Protein AF-0000000066845705 (afdb_homodimer)

Nearest PDB structures (foldseek):
  2j63-assembly2_B  TM=5.546E-01  e=1.874E-04  Leishmania major
  6bov-assembly1_A  TM=5.210E-01  e=5.159E-03  Homo sapiens
  6sv2-assembly1_H  TM=2.825E-01  e=8.529E+00  Mus musculus
  2j63-assembly2_B  TM=5.479E-01  e=2.550E-04  Leishmania major
  6mko-assembly1_A  TM=5.045E-01  e=5.217E-04  Homo sapiens

InterPro domains:
  IPR004808 AP endonuclease 1 [PTHR22748] (1-107)
  IPR036691 Endonuclease/exonuclease/phosphatase superfamily [G3DSA:3.60.10.10] (1-108)
  IPR036691 Endonuclease/exonuclease/phosphatase superfamily [SSF56219] (1-100)

Solvent-accessible surface area (backbone atoms only — not comparable to full-atom values): 11670 Å² total; per-residue (Å²): 140,38,74,44,75,44,78,55,77,37,63,88,44,68,65,57,32,49,53,47,17,50,51,33,58,74,67,56,49,37,31,39,34,39,23,26,35,48,32,68,71,81,54,70,67,59,52,34,50,27,62,70,50,83,62,56,47,71,52,71,29,66,22,77,56,50,67,31,9,18,36,39,38,31,26,58,85,42,42,44,74,51,68,22,47,36,47,45,44,30,31,34,56,89,78,61,49,72,49,73,49,74,42,73,44,77,77,83,118,140,39,74,43,78,44,77,55,77,38,64,86,44,69,64,57,31,49,53,47,15,52,51,33,59,74,66,55,50,36,32,39,33,39,24,26,33,48,31,67,70,82,54,69,66,58,52,34,50,28,58,70,50,83,62,55,49,72,50,73,30,67,21,79,54,52,68,32,10,19,38,37,38,30,27,58,82,42,42,44,72,52,66,21,45,36,47,44,45,28,30,34,56,89,78,60,48,72,48,74,48,73,42,74,43,76,77,85,117

Secondary structure (DSSP, 8-state):
--EEEEE-S---SHHHHHHHHHHHHHTT-SEEEEE----S---HHHHHHHHSSS-EEEEEE--SSGGG-EEEEEETTTEEEPSSEEEEEEEETTTTEEEEEEEE-----/--EEEEE-S---SHHHHHHHHHHHHHTT-SEEEEE----S---HHHHHHHHSSS-EEEEEE--SSGGG-EEEEEETTTEEEPSSEEEEEEEETTTTEEEEEEEE-----

pLDDT: mean 87.63, std 12.44, range [37.0, 98.06]

Foldseek 3Di:
DAEEEEEQLAPPDLVSLQVLLVCCVVVVHFKYKYWQNLDQDDDPVSLCSNPVHDQKDKDWDGDPGRGTIIMMMGRVVPDDDDDAKDKDWDADPVVGDTDIDMGHDDPPD/DAEEEEEQLAPPDLVSLQVLLVCCVVVVHFKYKYWQNLDQDDDPVSLCSNPVHDQKDKDWDGPPGRGTIIMMMGRVVPDDDDDAKDKDWDADDVVRDTDIDMGHDDPPD

Structure (mmCIF, N/CA/C/O backbone):
data_AF-0000000066845705-model_v1
#
loop_
_entity.id
_entity.type
_entity.pdbx_description
1 polymer 'Endonuclease/exonuclease/phosphatase domain-containing protein'
#
loop_
_atom_site.group_PDB
_atom_site.id
_atom_site.type_symbol
_atom_site.label_atom_id
_atom_site.label_alt_id
_atom_site.label_comp_id
_atom_site.label_asym_id
_atom_site.label_entity_id
_atom_site.label_seq_id
_atom_site.pdbx_PDB_ins_code
_atom_site.Cartn_x
_atom_site.Cartn_y
_atom_site.Cartn_z
_atom_site.occupancy
_atom_site.B_iso_or_equiv
_atom_site.auth_seq_id
_atom_site.auth_comp_id
_atom_site.auth_asym_id
_atom_site.auth_atom_id
_atom_site.pdbx_PDB_model_num
ATOM 1 N N . MET A 1 1 ? 0.606 -11.172 -19.656 1 90.25 1 MET A N 1
ATOM 2 C CA . MET A 1 1 ? 0.121 -10.648 -18.375 1 90.25 1 MET A CA 1
ATOM 3 C C . MET A 1 1 ? -1.301 -11.125 -18.109 1 90.25 1 MET A C 1
ATOM 5 O O . MET A 1 1 ? -2.223 -10.812 -18.859 1 90.25 1 MET A O 1
ATOM 9 N N . ARG A 1 2 ? -1.489 -12.047 -17.094 1 95.19 2 ARG A N 1
ATOM 10 C CA . ARG A 1 2 ? -2.795 -12.562 -16.703 1 95.19 2 ARG A CA 1
ATOM 11 C C . ARG A 1 2 ? -3.115 -12.188 -15.258 1 95.19 2 ARG A C 1
ATOM 13 O O . ARG A 1 2 ? -2.561 -12.773 -14.328 1 95.19 2 ARG A O 1
ATOM 20 N N . ILE A 1 3 ? -4.059 -11.227 -15.172 1 95.69 3 ILE A N 1
ATOM 21 C CA . ILE A 1 3 ? -4.465 -10.719 -13.859 1 95.69 3 ILE A CA 1
ATOM 22 C C . ILE A 1 3 ? -5.93 -11.07 -13.602 1 95.69 3 ILE A C 1
ATOM 24 O O . ILE A 1 3 ? -6.777 -10.898 -14.477 1 95.69 3 ILE A O 1
ATOM 28 N N . LEU A 1 4 ? -6.145 -11.617 -12.406 1 95.94 4 LEU A N 1
ATOM 29 C CA . LEU A 1 4 ? -7.504 -11.961 -12.008 1 95.94 4 LEU A CA 1
ATOM 30 C C . LEU A 1 4 ? -7.918 -11.172 -10.766 1 95.94 4 LEU A C 1
ATOM 32 O O . LEU A 1 4 ? -7.137 -11.031 -9.828 1 95.94 4 LEU A O 1
ATOM 36 N N . THR A 1 5 ? -9.07 -10.523 -10.789 1 93.88 5 THR A N 1
ATOM 37 C CA . THR A 1 5 ? -9.688 -9.938 -9.609 1 93.88 5 THR A CA 1
ATOM 38 C C . THR A 1 5 ? -10.875 -10.773 -9.141 1 93.88 5 THR A C 1
ATOM 40 O O . THR A 1 5 ? -11.672 -11.234 -9.961 1 93.88 5 THR A O 1
ATOM 43 N N . TYR A 1 6 ? -10.883 -11.047 -7.855 1 92.31 6 TYR A N 1
ATOM 44 C CA . TYR A 1 6 ? -11.891 -11.953 -7.34 1 92.31 6 TYR A CA 1
ATOM 45 C C . TYR A 1 6 ? -12.469 -11.445 -6.027 1 92.31 6 TYR A C 1
ATOM 47 O O . TYR A 1 6 ? -11.734 -11.227 -5.062 1 92.31 6 TYR A O 1
ATOM 55 N N . ASN A 1 7 ? -13.758 -11.211 -5.922 1 89.56 7 ASN A N 1
ATOM 56 C CA . ASN A 1 7 ? -14.453 -10.922 -4.676 1 89.56 7 ASN A CA 1
ATOM 57 C C . ASN A 1 7 ? -14.93 -12.195 -3.988 1 89.56 7 ASN A C 1
ATOM 59 O O . ASN A 1 7 ? -15.859 -12.852 -4.465 1 89.56 7 ASN A O 1
ATOM 63 N N . THR A 1 8 ? -14.266 -12.531 -2.891 1 88.69 8 THR A N 1
ATOM 64 C CA . THR A 1 8 ? -14.477 -13.844 -2.293 1 88.69 8 THR A CA 1
ATOM 65 C C . THR A 1 8 ? -15.688 -13.828 -1.367 1 88.69 8 THR A C 1
ATOM 67 O O . THR A 1 8 ? -16.25 -14.875 -1.06 1 88.69 8 THR A O 1
ATOM 70 N N . ARG A 1 9 ? -16.062 -12.719 -0.841 1 84.56 9 ARG A N 1
ATOM 71 C CA . ARG A 1 9 ? -17.109 -12.609 0.169 1 84.56 9 ARG A CA 1
ATOM 72 C C . ARG A 1 9 ? -16.812 -13.508 1.368 1 84.56 9 ARG A C 1
ATOM 74 O O . ARG A 1 9 ? -17.688 -14.227 1.846 1 84.56 9 ARG A O 1
ATOM 81 N N . GLY A 1 10 ? -15.688 -13.602 1.681 1 86.06 10 GLY A N 1
ATOM 82 C CA . GLY A 1 10 ? -15.219 -14.43 2.785 1 86.06 10 GLY A CA 1
ATOM 83 C C . GLY A 1 10 ? -14.328 -15.57 2.344 1 86.06 10 GLY A C 1
ATOM 84 O O . GLY A 1 10 ? -14.594 -16.219 1.335 1 86.06 10 GLY A O 1
ATOM 85 N N . LEU A 1 11 ? -13.227 -15.82 3.041 1 87 11 LEU A N 1
ATOM 86 C CA . LEU A 1 11 ? -12.281 -16.891 2.75 1 87 11 LEU A CA 1
ATOM 87 C C . LEU A 1 11 ? -12.289 -17.938 3.859 1 87 11 LEU A C 1
ATOM 89 O O . LEU A 1 11 ? -11.281 -18.609 4.098 1 87 11 LEU A O 1
ATOM 93 N N . GLY A 1 12 ? -13.375 -18.016 4.5 1 83.94 12 GLY A N 1
ATOM 94 C CA . GLY A 1 12 ? -13.453 -18.859 5.691 1 83.94 12 GLY A CA 1
ATOM 95 C C . GLY A 1 12 ? -13.57 -20.328 5.379 1 83.94 12 GLY A C 1
ATOM 96 O O . GLY A 1 12 ? -13.43 -21.172 6.27 1 83.94 12 GLY A O 1
ATOM 97 N N . CYS A 1 13 ? -13.773 -20.688 4.184 1 85.88 13 CYS A N 1
ATOM 98 C CA . CYS A 1 13 ? -13.992 -22.094 3.848 1 85.88 13 CYS A CA 1
ATOM 99 C C . CYS A 1 13 ? -12.984 -22.562 2.803 1 85.88 13 CYS A C 1
ATOM 101 O O . CYS A 1 13 ? -12.719 -21.844 1.831 1 85.88 13 CYS A O 1
ATOM 103 N N . SER A 1 14 ? -12.555 -23.781 3.012 1 90.25 14 SER A N 1
ATOM 104 C CA . SER A 1 14 ? -11.531 -24.344 2.143 1 90.25 14 SER A CA 1
ATOM 105 C C . SER A 1 14 ? -12.062 -24.578 0.735 1 90.25 14 SER A C 1
ATOM 107 O O . SER A 1 14 ? -11.297 -24.609 -0.23 1 90.25 14 SER A O 1
ATOM 109 N N . ILE A 1 15 ? -13.312 -24.766 0.666 1 92.06 15 ILE A N 1
ATOM 110 C CA . ILE A 1 15 ? -13.914 -24.984 -0.647 1 92.06 15 ILE A CA 1
ATOM 111 C C . ILE A 1 15 ? -13.641 -23.781 -1.54 1 92.06 15 ILE A C 1
ATOM 113 O O . ILE A 1 15 ? -13.359 -23.922 -2.73 1 92.06 15 ILE A O 1
ATOM 117 N N . LYS A 1 16 ? -13.727 -22.688 -1 1 92.25 16 LYS A N 1
ATOM 118 C CA . LYS A 1 16 ? -13.477 -21.453 -1.756 1 92.25 16 LYS A CA 1
ATOM 119 C C . LYS A 1 16 ? -12.023 -21.375 -2.209 1 92.25 16 LYS A C 1
ATOM 121 O O . LYS A 1 16 ? -11.742 -20.953 -3.332 1 92.25 16 LYS A O 1
ATOM 126 N N . TRP A 1 17 ? -11.18 -21.797 -1.374 1 94.19 17 TRP A N 1
ATOM 127 C CA . TRP A 1 17 ? -9.766 -21.797 -1.737 1 94.19 17 TRP A CA 1
ATOM 128 C C . TRP A 1 17 ? -9.516 -22.688 -2.951 1 94.19 17 TRP A C 1
ATOM 130 O O . TRP A 1 17 ? -8.797 -22.297 -3.877 1 94.19 17 TRP A O 1
ATOM 140 N N . LYS A 1 18 ? -10.125 -23.812 -2.855 1 94.88 18 LYS A N 1
ATOM 141 C CA . LYS A 1 18 ? -9.977 -24.781 -3.947 1 94.88 18 LYS A CA 1
ATOM 142 C C . LYS A 1 18 ? -10.555 -24.219 -5.246 1 94.88 18 LYS A C 1
ATOM 144 O O . LYS A 1 18 ? -9.977 -24.406 -6.32 1 94.88 18 LYS A O 1
ATOM 149 N N . SER A 1 19 ? -11.664 -23.594 -5.105 1 95.62 19 SER A N 1
ATOM 150 C CA . SER A 1 19 ? -12.289 -23 -6.281 1 95.62 19 SER A CA 1
ATOM 151 C C . SER A 1 19 ? -11.383 -21.938 -6.91 1 95.62 19 SER A C 1
ATOM 153 O O . SER A 1 19 ? -11.219 -21.906 -8.133 1 95.62 19 SER A O 1
ATOM 155 N N . ILE A 1 20 ? -10.805 -21.156 -6.188 1 96.69 20 ILE A N 1
ATOM 156 C CA . ILE A 1 20 ? -9.906 -20.109 -6.672 1 96.69 20 ILE A CA 1
ATOM 157 C C . ILE A 1 20 ? -8.672 -20.75 -7.305 1 96.69 20 ILE A C 1
ATOM 159 O O . ILE A 1 20 ? -8.242 -20.344 -8.383 1 96.69 20 ILE A O 1
ATOM 163 N N . ARG A 1 21 ? -8.18 -21.734 -6.676 1 97.44 21 ARG A N 1
ATOM 164 C CA . ARG A 1 21 ? -7.02 -22.453 -7.203 1 97.44 21 ARG A CA 1
ATOM 165 C C . ARG A 1 21 ? -7.293 -22.969 -8.609 1 97.44 21 ARG A C 1
ATOM 167 O O . ARG A 1 21 ? -6.449 -22.844 -9.5 1 97.44 21 ARG A O 1
ATOM 174 N N . ASN A 1 22 ? -8.414 -23.562 -8.719 1 97.69 22 ASN A N 1
ATOM 175 C CA . ASN A 1 22 ? -8.773 -24.109 -10.023 1 97.69 22 ASN A CA 1
ATOM 176 C C . ASN A 1 22 ? -8.734 -23.047 -11.109 1 97.69 22 ASN A C 1
ATOM 178 O O . ASN A 1 22 ? -8.227 -23.297 -12.211 1 97.69 22 ASN A O 1
ATOM 182 N N . ILE A 1 23 ? -9.258 -21.906 -10.852 1 97.06 23 ILE A N 1
ATOM 183 C CA . ILE A 1 23 ? -9.258 -20.812 -11.82 1 97.06 23 ILE A CA 1
ATOM 184 C C . ILE A 1 23 ? -7.824 -20.359 -12.086 1 97.06 23 ILE A C 1
ATOM 186 O O . ILE A 1 23 ? -7.438 -20.141 -13.234 1 97.06 23 ILE A O 1
ATOM 190 N N . VAL A 1 24 ? -7.047 -20.219 -11.031 1 97.56 24 VAL A N 1
ATOM 191 C CA . VAL A 1 24 ? -5.668 -19.75 -11.125 1 97.56 24 VAL A CA 1
ATOM 192 C C . VAL A 1 24 ? -4.867 -20.672 -12.031 1 97.56 24 VAL A C 1
ATOM 194 O O . VAL A 1 24 ? -4.152 -20.203 -12.93 1 97.56 24 VAL A O 1
ATOM 197 N N . LEU A 1 25 ? -5.059 -21.922 -11.844 1 97.44 25 LEU A N 1
ATOM 198 C CA . LEU A 1 25 ? -4.312 -22.906 -12.617 1 97.44 25 LEU A CA 1
ATOM 199 C C . LEU A 1 25 ? -4.824 -22.984 -14.047 1 97.44 25 LEU A C 1
ATOM 201 O O . LEU A 1 25 ? -4.039 -22.969 -15 1 97.44 25 LEU A O 1
ATOM 205 N N . LYS A 1 26 ? -6.078 -23.031 -14.148 1 97.31 26 LYS A N 1
ATOM 206 C CA . LYS A 1 26 ? -6.695 -23.172 -15.461 1 97.31 26 LYS A CA 1
ATOM 207 C C . LYS A 1 26 ? -6.359 -21.984 -16.359 1 97.31 26 LYS A C 1
ATOM 209 O O . LYS A 1 26 ? -6.031 -22.156 -17.531 1 97.31 26 LYS A O 1
ATOM 214 N N . GLU A 1 27 ? -6.441 -20.781 -15.812 1 96.81 27 GLU A N 1
ATOM 215 C CA . GLU A 1 27 ? -6.258 -19.578 -16.594 1 96.81 27 GLU A CA 1
ATOM 216 C C . GLU A 1 27 ? -4.809 -19.094 -16.547 1 96.81 27 GLU A C 1
ATOM 218 O O . GLU A 1 27 ? -4.473 -18.047 -17.109 1 96.81 27 GLU A O 1
ATOM 223 N N . GLU A 1 28 ? -3.98 -19.797 -15.836 1 97.31 28 GLU A N 1
ATOM 224 C CA . GLU A 1 28 ? -2.57 -19.453 -15.688 1 97.31 28 GLU A CA 1
ATOM 225 C C . GLU A 1 28 ? -2.398 -18.031 -15.172 1 97.31 28 GLU A C 1
ATOM 227 O O . GLU A 1 28 ? -1.651 -17.234 -15.75 1 97.31 28 GLU A O 1
ATOM 232 N N . VAL A 1 29 ? -3.104 -17.734 -14.141 1 97.69 29 VAL A N 1
ATOM 233 C CA . VAL A 1 29 ? -3.088 -16.406 -13.547 1 97.69 29 VAL A CA 1
ATOM 234 C C . VAL A 1 29 ? -1.694 -16.094 -13.008 1 97.69 29 VAL A C 1
ATOM 236 O O . VAL A 1 29 ? -1.058 -16.953 -12.391 1 97.69 29 VAL A O 1
ATOM 239 N N . GLN A 1 30 ? -1.266 -14.883 -13.266 1 98 30 GLN A N 1
ATOM 240 C CA . GLN A 1 30 ? 0.06 -14.484 -12.805 1 98 30 GLN A CA 1
ATOM 241 C C . GLN A 1 30 ? -0.034 -13.508 -11.641 1 98 30 GLN A C 1
ATOM 243 O O . GLN A 1 30 ? 0.91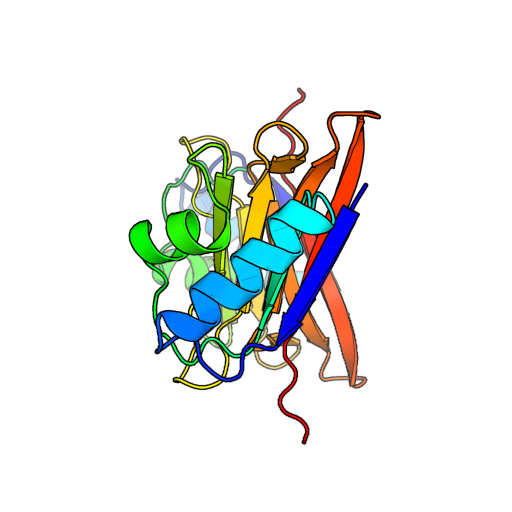3 -13.359 -10.867 1 98 30 GLN A O 1
ATOM 248 N N . LEU A 1 31 ? -1.145 -12.836 -11.438 1 97.69 31 LEU A N 1
ATOM 249 C CA . LEU A 1 31 ? -1.422 -11.93 -10.328 1 97.69 31 LEU A CA 1
ATOM 250 C C . LEU A 1 31 ? -2.904 -11.945 -9.977 1 97.69 31 LEU A C 1
ATOM 252 O O . LEU A 1 31 ? -3.76 -11.805 -10.852 1 97.69 31 LEU A O 1
ATOM 256 N N . LEU A 1 32 ? -3.213 -12.188 -8.711 1 97.44 32 LEU A N 1
ATOM 257 C CA . LEU A 1 32 ? -4.578 -12.312 -8.211 1 97.44 32 LEU A CA 1
ATOM 258 C C . LEU A 1 32 ? -4.895 -11.211 -7.207 1 97.44 32 LEU A C 1
ATOM 260 O O . LEU A 1 32 ? -4.176 -11.031 -6.223 1 97.44 32 LEU A O 1
ATOM 264 N N . CYS A 1 33 ? -5.934 -10.422 -7.48 1 95.19 33 CYS A N 1
ATOM 265 C CA . CYS A 1 33 ? -6.453 -9.422 -6.555 1 95.19 33 CYS A CA 1
ATOM 266 C C . CYS A 1 33 ? -7.723 -9.914 -5.875 1 95.19 33 CYS A C 1
ATOM 268 O O . CYS A 1 33 ? -8.758 -10.086 -6.527 1 95.19 33 CYS A O 1
ATOM 270 N N . VAL A 1 34 ? -7.66 -10.047 -4.527 1 92.56 34 VAL A N 1
ATOM 271 C CA . VAL A 1 34 ? -8.773 -10.609 -3.773 1 92.56 34 VAL A CA 1
ATOM 272 C C . VAL A 1 34 ? -9.414 -9.523 -2.908 1 92.56 34 VAL A C 1
ATOM 274 O O . VAL A 1 34 ? -8.711 -8.727 -2.281 1 92.56 34 VAL A O 1
ATOM 277 N N . GLN A 1 35 ? -10.711 -9.461 -2.938 1 89.06 35 GLN A N 1
ATOM 278 C CA . GLN A 1 35 ? -11.445 -8.5 -2.121 1 89.06 35 GLN A CA 1
ATOM 279 C C . GLN A 1 35 ? -12.391 -9.211 -1.153 1 89.06 35 GLN A C 1
ATOM 281 O O . GLN A 1 35 ? -12.75 -10.367 -1.365 1 89.06 35 GLN A O 1
ATOM 286 N N . GLU A 1 36 ? -12.789 -8.602 -0.029 1 86.19 36 GLU A N 1
ATOM 287 C CA . GLU A 1 36 ? -13.758 -9.047 0.965 1 86.19 36 GLU A CA 1
ATOM 288 C C . GLU A 1 36 ? -13.367 -10.398 1.558 1 86.19 36 GLU A C 1
ATOM 290 O O . GLU A 1 36 ? -14.156 -11.344 1.544 1 86.19 36 GLU A O 1
ATOM 295 N N . THR A 1 37 ? -12.195 -10.469 2.076 1 85.25 37 THR A N 1
ATOM 296 C CA . THR A 1 37 ? -11.719 -11.719 2.66 1 85.25 37 THR A CA 1
ATOM 297 C C . THR A 1 37 ? -12.445 -12.016 3.971 1 85.25 37 THR A C 1
ATOM 299 O O . THR A 1 37 ? -12.539 -13.172 4.383 1 85.25 37 THR A O 1
ATOM 302 N N . LYS A 1 38 ? -12.953 -10.953 4.66 1 79.81 38 LYS A N 1
ATOM 303 C CA . LYS A 1 38 ? -13.602 -11.031 5.961 1 79.81 38 LYS A CA 1
ATOM 304 C C . LYS A 1 38 ? -12.68 -11.664 7 1 79.81 38 LYS A C 1
ATOM 306 O O . LYS A 1 38 ? -13.133 -12.383 7.891 1 79.81 38 LYS A O 1
ATOM 311 N N . LYS A 1 39 ? -11.398 -11.453 6.684 1 78.12 39 LYS A N 1
ATOM 312 C CA . LYS A 1 39 ? -10.359 -11.914 7.598 1 78.12 39 LYS A CA 1
ATOM 313 C C . LYS A 1 39 ? -9.406 -10.773 7.965 1 78.12 39 LYS A C 1
ATOM 315 O O . LYS A 1 39 ? -9.109 -9.914 7.133 1 78.12 39 LYS A O 1
ATOM 320 N N . GLU A 1 40 ? -8.953 -10.867 9.211 1 74 40 GLU A N 1
ATOM 321 C CA . GLU A 1 40 ? -7.969 -9.883 9.648 1 74 40 GLU A CA 1
ATOM 322 C C . GLU A 1 40 ? -6.602 -10.164 9.023 1 74 40 GLU A C 1
ATOM 324 O O . GLU A 1 40 ? -5.855 -9.234 8.711 1 74 40 GLU A O 1
ATOM 329 N N . ASP A 1 41 ? -6.391 -11.469 8.875 1 81.12 41 ASP A N 1
ATOM 330 C CA . ASP A 1 41 ? -5.121 -11.906 8.297 1 81.12 41 ASP A CA 1
ATOM 331 C C . ASP A 1 41 ? -5.312 -13.141 7.426 1 81.12 41 ASP A C 1
ATOM 333 O O . ASP A 1 41 ? -6.324 -13.836 7.539 1 81.12 41 ASP A O 1
ATOM 337 N N . VAL A 1 42 ? -4.359 -13.172 6.457 1 83.81 42 VAL A N 1
ATOM 338 C CA . VAL A 1 42 ? -4.348 -14.359 5.605 1 83.81 42 VAL A CA 1
ATOM 339 C C . VAL A 1 42 ? -3.047 -15.125 5.812 1 83.81 42 VAL A C 1
ATOM 341 O O . VAL A 1 42 ? -1.958 -14.586 5.609 1 83.81 42 VAL A O 1
ATOM 344 N N . THR A 1 43 ? -3.15 -16.359 6.164 1 88.88 43 THR A N 1
ATOM 345 C CA . THR A 1 43 ? -1.977 -17.172 6.484 1 88.88 43 THR A CA 1
ATOM 346 C C . THR A 1 43 ? -1.314 -17.688 5.211 1 88.88 43 THR A C 1
ATOM 348 O O . THR A 1 43 ? -1.933 -17.703 4.145 1 88.88 43 THR A O 1
ATOM 351 N N . LYS A 1 44 ? -0.113 -18.188 5.461 1 93.44 44 LYS A N 1
ATOM 352 C CA . LYS A 1 44 ? 0.619 -18.781 4.348 1 93.44 44 LYS A CA 1
ATOM 353 C C . LYS A 1 44 ? -0.112 -20 3.797 1 93.44 44 LYS A C 1
ATOM 355 O O . LYS A 1 44 ? -0.084 -20.266 2.592 1 93.44 44 LYS A O 1
ATOM 360 N N . VAL A 1 45 ? -0.729 -20.734 4.684 1 93.25 45 VAL A N 1
ATOM 361 C CA . VAL A 1 45 ? -1.43 -21.953 4.281 1 93.25 45 VAL A CA 1
ATOM 362 C C . VAL A 1 45 ? -2.537 -21.609 3.289 1 93.25 45 VAL A C 1
ATOM 364 O O . VAL A 1 45 ? -2.686 -22.266 2.26 1 93.25 45 VAL A O 1
ATOM 367 N N . VAL A 1 46 ? -3.279 -20.562 3.543 1 93.25 46 VAL A N 1
ATOM 368 C CA . VAL A 1 46 ? -4.379 -20.141 2.688 1 93.25 46 VAL A CA 1
ATOM 369 C C . VAL A 1 46 ? -3.834 -19.672 1.34 1 93.25 46 VAL A C 1
ATOM 371 O O . VAL A 1 46 ? -4.375 -20.016 0.288 1 93.25 46 VAL A O 1
ATOM 374 N N . CYS A 1 47 ? -2.74 -18.984 1.329 1 95.88 47 CYS A N 1
ATOM 375 C CA . CYS A 1 47 ? -2.133 -18.469 0.111 1 95.88 47 CYS A CA 1
ATOM 376 C C . CYS A 1 47 ? -1.636 -19.594 -0.782 1 95.88 47 CYS A C 1
ATOM 378 O O . CYS A 1 47 ? -1.9 -19.609 -1.985 1 95.88 47 CYS A O 1
ATOM 380 N N . TYR A 1 48 ? -1.004 -20.562 -0.156 1 96.75 48 TYR A N 1
ATOM 381 C CA . TYR A 1 48 ? -0.505 -21.703 -0.922 1 96.75 48 TYR A CA 1
ATOM 382 C C . TYR A 1 48 ? -1.657 -22.531 -1.48 1 96.75 48 TYR A 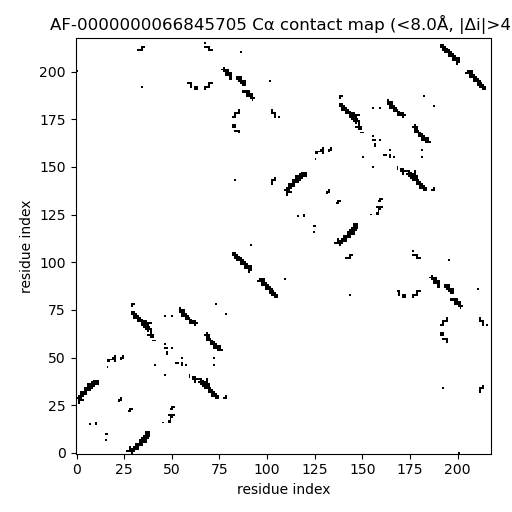C 1
ATOM 384 O O . TYR A 1 48 ? -1.584 -23.031 -2.607 1 96.75 48 TYR A O 1
ATOM 392 N N . ALA A 1 49 ? -2.641 -22.625 -0.689 1 95.62 49 ALA A N 1
ATOM 393 C CA . ALA A 1 49 ? -3.799 -23.391 -1.124 1 95.62 49 ALA A CA 1
ATOM 394 C C . ALA A 1 49 ? -4.477 -22.75 -2.328 1 95.62 49 ALA A C 1
ATOM 396 O O . ALA A 1 49 ? -4.895 -23.438 -3.26 1 95.62 49 ALA A O 1
ATOM 397 N N . MET A 1 50 ? -4.547 -21.469 -2.377 1 96.69 50 MET A N 1
ATOM 398 C CA . MET A 1 50 ? -5.207 -20.75 -3.457 1 96.69 50 MET A CA 1
ATOM 399 C C . MET A 1 50 ? -4.332 -20.703 -4.703 1 96.69 50 MET A C 1
ATOM 401 O O . MET A 1 50 ? -4.836 -20.75 -5.828 1 96.69 50 MET A O 1
ATOM 405 N N . TRP A 1 51 ? -3.078 -20.656 -4.488 1 97.75 51 TRP A N 1
ATOM 406 C CA . TRP A 1 51 ? -2.166 -20.453 -5.613 1 97.75 51 TRP A CA 1
ATOM 407 C C . TRP A 1 51 ? -1.817 -21.781 -6.27 1 97.75 51 TRP A C 1
ATOM 409 O O . TRP A 1 51 ? -1.603 -21.859 -7.48 1 97.75 51 TRP A O 1
ATOM 419 N N . GLY A 1 52 ? -1.632 -22.875 -5.434 1 96.75 52 GLY A N 1
ATOM 420 C CA . GLY A 1 52 ? -1.367 -24.203 -5.961 1 96.75 52 GLY A CA 1
ATOM 421 C C . GLY A 1 52 ? 0.102 -24.57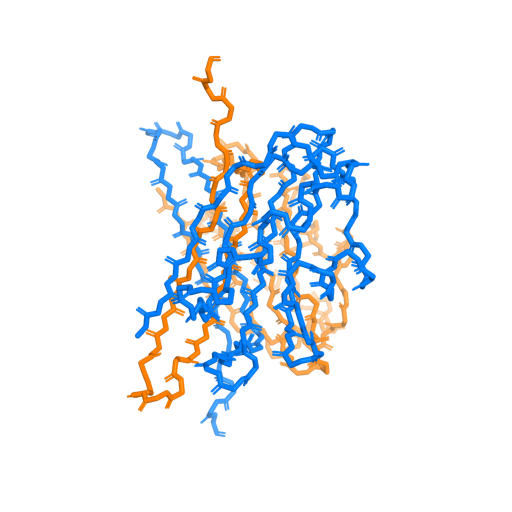8 -5.926 1 96.75 52 GLY A C 1
ATOM 422 O O . GLY A 1 52 ? 0.474 -25.688 -6.309 1 96.75 52 GLY A O 1
ATOM 423 N N . ASN A 1 53 ? 1.004 -23.688 -5.523 1 96.06 53 ASN A N 1
ATOM 424 C CA . ASN A 1 53 ? 2.426 -23.953 -5.316 1 96.06 53 ASN A CA 1
ATOM 425 C C . ASN A 1 53 ? 3.072 -22.875 -4.457 1 96.06 53 ASN A C 1
ATOM 427 O O . ASN A 1 53 ? 2.387 -21.984 -3.949 1 96.06 53 ASN A O 1
ATOM 431 N N . HIS A 1 54 ? 4.406 -22.938 -4.277 1 96.31 54 HIS A N 1
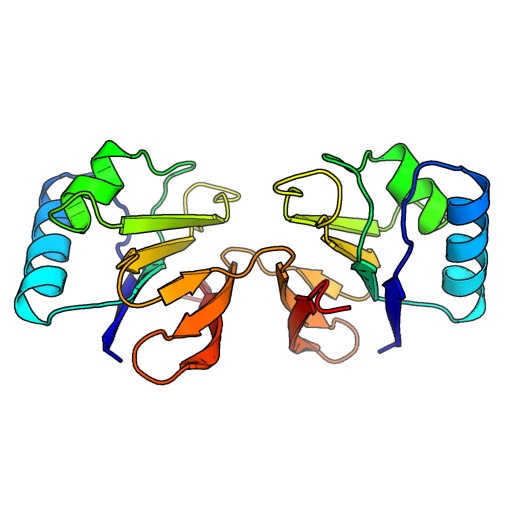ATOM 432 C CA . HIS A 1 54 ? 5.07 -22.062 -3.328 1 96.31 54 HIS A CA 1
ATOM 433 C C . HIS A 1 54 ? 5.77 -20.906 -4.043 1 96.31 54 HIS A C 1
ATOM 435 O O . HIS A 1 54 ? 6.477 -20.125 -3.416 1 96.31 54 HIS A O 1
ATOM 441 N N . GLU A 1 55 ? 5.621 -20.797 -5.293 1 97.19 55 GLU A N 1
ATOM 442 C CA . GLU A 1 55 ? 6.203 -19.703 -6.051 1 97.19 55 GLU A CA 1
ATOM 443 C C . GLU A 1 55 ? 5.27 -18.484 -6.078 1 97.19 55 GLU A C 1
ATOM 445 O O . GLU A 1 55 ? 4.902 -18 -7.152 1 97.19 55 GLU A O 1
ATOM 450 N N . VAL A 1 56 ? 4.922 -18.125 -4.918 1 97.44 56 VAL A N 1
ATOM 451 C CA . VAL A 1 56 ? 3.934 -17.062 -4.773 1 97.44 56 VAL A CA 1
ATOM 452 C C . VAL A 1 56 ? 4.328 -16.141 -3.619 1 97.44 56 VAL A C 1
ATOM 454 O O . VAL A 1 56 ? 4.914 -16.594 -2.631 1 97.44 56 VAL A O 1
ATOM 457 N N . GLU A 1 57 ? 4.125 -14.883 -3.791 1 95.94 57 GLU A N 1
ATOM 458 C CA . GLU A 1 57 ? 4.164 -13.883 -2.732 1 95.94 57 GLU A CA 1
ATOM 459 C C . GLU A 1 57 ? 2.822 -13.164 -2.607 1 95.94 57 GLU A C 1
ATOM 461 O O . GLU A 1 57 ? 1.97 -13.273 -3.492 1 95.94 57 GLU A O 1
ATOM 466 N N . TRP A 1 58 ? 2.631 -12.562 -1.464 1 94.31 58 TRP A N 1
ATOM 467 C CA . TRP A 1 58 ? 1.365 -11.867 -1.265 1 94.31 58 TRP A CA 1
ATOM 468 C C . TRP A 1 58 ? 1.555 -10.625 -0.39 1 94.31 58 TRP A C 1
ATOM 470 O O . TRP A 1 58 ? 2.602 -10.461 0.241 1 94.31 58 TRP A O 1
ATOM 480 N N . SER A 1 59 ? 0.604 -9.727 -0.539 1 89.25 59 SER A N 1
ATOM 481 C CA . SER A 1 59 ? 0.505 -8.531 0.29 1 89.25 59 SER A CA 1
ATOM 482 C C . SER A 1 59 ? -0.93 -8.289 0.748 1 89.25 59 SER A C 1
ATOM 484 O O . SER A 1 59 ? -1.872 -8.469 -0.027 1 89.25 59 SER A O 1
ATOM 486 N N . LEU A 1 60 ? -0.974 -7.941 2.031 1 84.25 60 LEU A N 1
ATOM 487 C CA . LEU A 1 60 ? -2.299 -7.746 2.609 1 84.25 60 LEU A CA 1
ATOM 488 C C . LEU A 1 60 ? -2.453 -6.332 3.152 1 84.25 60 LEU A C 1
ATOM 490 O O . LEU A 1 60 ? -1.48 -5.73 3.617 1 84.25 60 LEU A O 1
ATOM 494 N N . SER A 1 61 ? -3.584 -5.766 2.85 1 76.25 61 SER A N 1
ATOM 495 C CA . SER A 1 61 ? -4.016 -4.59 3.596 1 76.25 61 SER A CA 1
ATOM 496 C C . SER A 1 61 ? -4.992 -4.965 4.703 1 76.25 61 SER A C 1
ATOM 498 O O . SER A 1 61 ? -6.031 -5.57 4.445 1 76.25 61 SER A O 1
ATOM 500 N N . PRO A 1 62 ? -4.453 -4.93 5.945 1 61.06 62 PRO A N 1
ATOM 501 C CA . PRO A 1 62 ? -5.312 -5.422 7.023 1 61.06 62 PRO A CA 1
ATOM 502 C C . PRO A 1 62 ? -6.699 -4.785 7.008 1 61.06 62 PRO A C 1
ATOM 504 O O . PRO A 1 62 ? -6.855 -3.646 6.559 1 61.06 62 PRO A O 1
ATOM 507 N N . SER A 1 63 ? -7.695 -5.711 7.094 1 53.94 63 SER A N 1
ATOM 508 C CA . SER A 1 63 ? -9.109 -5.348 7.195 1 53.94 63 SER A CA 1
ATOM 509 C C . SER A 1 63 ? -9.383 -4.559 8.477 1 53.94 63 SER A C 1
ATOM 511 O O . SER A 1 63 ? -8.844 -4.879 9.531 1 53.94 63 SER A O 1
ATOM 513 N N . GLU A 1 64 ? -9.367 -3.178 8.18 1 52.84 64 GLU A N 1
ATOM 514 C CA . GLU A 1 64 ? -10.039 -2.611 9.352 1 52.84 64 GLU A CA 1
ATOM 515 C C . GLU A 1 64 ? -11.484 -3.084 9.445 1 52.84 64 GLU A C 1
ATOM 517 O O . GLU A 1 64 ? -12.281 -2.848 8.531 1 52.84 64 GLU A O 1
ATOM 522 N N . GLY A 1 65 ? -11.789 -3.873 10.328 1 54.41 65 GLY A N 1
ATOM 523 C CA . GLY A 1 65 ? -13.078 -4.535 10.43 1 54.41 65 GLY A CA 1
ATOM 524 C C . GLY A 1 65 ? -13.25 -5.656 9.43 1 54.41 65 GLY A C 1
ATOM 525 O O . GLY A 1 65 ? -12.508 -5.742 8.445 1 54.41 65 GLY A O 1
ATOM 526 N N . LEU A 1 66 ? -13.984 -6.734 9.727 1 53.28 66 LEU A N 1
ATOM 527 C CA . LEU A 1 66 ? -14.156 -8.031 9.078 1 53.28 66 LEU A CA 1
ATOM 528 C C . LEU A 1 66 ? -14.398 -7.859 7.578 1 53.28 66 LEU A C 1
ATOM 530 O O . LEU A 1 66 ? -13.961 -8.688 6.777 1 53.28 66 LEU A O 1
ATOM 534 N N . SER A 1 67 ? -14.992 -6.871 7.117 1 56.25 67 SER A N 1
ATOM 535 C CA . SER A 1 67 ? -15.625 -6.938 5.805 1 56.25 67 SER A CA 1
ATOM 536 C C . SER A 1 67 ? -14.711 -6.395 4.719 1 56.25 67 SER A C 1
ATOM 538 O O . SER A 1 67 ? -14.953 -6.609 3.527 1 56.25 67 SER A O 1
ATOM 540 N N . ARG A 1 68 ? -13.375 -5.816 5.09 1 62.66 68 ARG A N 1
ATOM 541 C CA . ARG A 1 68 ? -12.828 -4.973 4.035 1 62.66 68 ARG A CA 1
ATOM 542 C C . ARG A 1 68 ? -11.398 -5.387 3.693 1 62.66 68 ARG A C 1
ATOM 544 O O . ARG A 1 68 ? -10.688 -4.66 3 1 62.66 68 ARG A O 1
ATOM 551 N N . GLY A 1 69 ? -11.172 -6.609 3.973 1 76.56 69 GLY A N 1
ATOM 552 C CA . GLY A 1 69 ? -9.797 -7.012 3.73 1 76.56 69 GLY A CA 1
ATOM 553 C C . GLY A 1 69 ? -9.5 -7.27 2.266 1 76.56 69 GLY A C 1
ATOM 554 O O . GLY A 1 69 ? -10.289 -7.902 1.567 1 76.56 69 GLY A O 1
ATOM 555 N N . VAL A 1 70 ? -8.453 -6.598 1.686 1 85.44 70 VAL A N 1
ATOM 556 C CA . VAL A 1 70 ? -7.984 -6.875 0.332 1 85.44 70 VAL A CA 1
ATOM 557 C C . VAL A 1 70 ? -6.559 -7.422 0.381 1 85.44 70 VAL A C 1
ATOM 559 O O . VAL A 1 70 ? -5.77 -7.031 1.241 1 85.44 70 VAL A O 1
ATOM 562 N N . PHE A 1 71 ? -6.266 -8.375 -0.446 1 90.62 71 PHE A N 1
ATOM 563 C CA . PHE A 1 71 ? -4.867 -8.781 -0.569 1 90.62 71 PHE A CA 1
ATOM 564 C C . PHE A 1 71 ? -4.559 -9.219 -1.994 1 90.62 71 PHE A C 1
ATOM 566 O O . PHE A 1 71 ? -5.469 -9.414 -2.803 1 90.62 71 PHE A O 1
ATOM 573 N N . CYS A 1 72 ? -3.369 -9.227 -2.379 1 94.44 72 CYS A N 1
ATOM 574 C CA . CYS A 1 72 ? -2.875 -9.641 -3.688 1 94.44 72 CYS A CA 1
ATOM 575 C C . CYS A 1 72 ? -1.872 -10.781 -3.555 1 94.44 72 CYS A C 1
ATOM 577 O O . CYS A 1 72 ? -1.084 -10.812 -2.607 1 94.44 72 CYS A O 1
ATOM 579 N N . LEU A 1 73 ? -1.985 -11.688 -4.508 1 96.69 73 LEU A N 1
ATOM 580 C CA . LEU A 1 73 ? -1 -12.742 -4.699 1 96.69 73 LEU A CA 1
ATOM 581 C C . LEU A 1 73 ? -0.388 -12.672 -6.094 1 96.69 73 LEU A C 1
ATOM 583 O O . LEU A 1 73 ? -1.071 -12.328 -7.059 1 96.69 73 LEU A O 1
ATOM 587 N N . TRP A 1 74 ? 0.91 -13.039 -6.191 1 97.62 74 TRP A N 1
ATOM 588 C CA . TR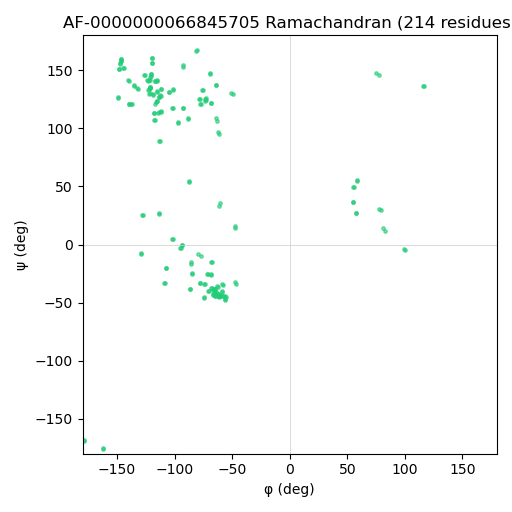P A 1 74 ? 1.496 -13.031 -7.527 1 97.62 74 TRP A CA 1
ATOM 589 C C . TRP A 1 74 ? 2.559 -14.117 -7.668 1 97.62 74 TRP A C 1
ATOM 591 O O . TRP A 1 74 ? 3.152 -14.539 -6.676 1 97.62 74 TRP A O 1
ATOM 601 N N . ASP A 1 75 ? 2.67 -14.555 -8.898 1 98.06 75 ASP A N 1
ATOM 602 C CA . ASP A 1 75 ? 3.736 -15.477 -9.273 1 98.06 75 ASP A CA 1
ATOM 603 C C . ASP A 1 75 ? 5.102 -14.789 -9.219 1 98.06 75 ASP A C 1
ATOM 605 O O . ASP A 1 75 ? 5.348 -13.828 -9.953 1 98.06 75 ASP A O 1
ATOM 609 N N . THR A 1 76 ? 6.02 -15.32 -8.406 1 97.25 76 THR A N 1
ATOM 610 C CA . THR A 1 76 ? 7.32 -14.688 -8.211 1 97.25 76 THR A CA 1
ATOM 611 C C . THR A 1 76 ? 8.148 -14.758 -9.484 1 97.25 76 THR A C 1
ATOM 613 O O . THR A 1 76 ? 9.117 -14.008 -9.641 1 97.25 76 THR A O 1
ATOM 616 N N . ASN A 1 77 ? 7.727 -15.586 -10.375 1 97.06 77 ASN A N 1
ATOM 617 C CA . ASN A 1 77 ? 8.43 -15.664 -11.648 1 97.06 77 ASN A CA 1
ATOM 618 C C . ASN A 1 77 ? 7.922 -14.625 -12.641 1 97.06 77 ASN A C 1
ATOM 620 O O . ASN A 1 77 ? 8.562 -14.367 -13.656 1 97.06 77 ASN A O 1
ATOM 624 N N . SER A 1 78 ? 6.828 -14.039 -12.406 1 97.19 78 SER A N 1
ATOM 625 C CA . SER A 1 78 ? 6.207 -13.148 -13.375 1 97.19 78 SER A CA 1
ATOM 626 C C . SER A 1 78 ? 6.293 -11.695 -12.922 1 97.19 78 SER A C 1
ATOM 628 O O . SER A 1 78 ? 6.367 -10.781 -13.75 1 97.19 78 SER A O 1
ATOM 630 N N . PHE A 1 79 ? 6.23 -11.461 -11.648 1 96.62 79 PHE A N 1
ATOM 631 C CA . PHE A 1 79 ? 6.145 -10.109 -11.102 1 96.62 79 PHE A CA 1
ATOM 632 C C . PHE A 1 79 ? 7.145 -9.914 -9.969 1 96.62 79 PHE A C 1
ATOM 634 O O . PHE A 1 79 ? 7.266 -10.773 -9.094 1 96.62 79 PHE A O 1
ATOM 641 N N . PHE A 1 80 ? 7.789 -8.82 -10.086 1 93.88 80 PHE A N 1
ATOM 642 C CA . PHE A 1 80 ? 8.711 -8.414 -9.031 1 93.88 80 PHE A CA 1
ATOM 643 C C . PHE A 1 80 ? 8.188 -7.188 -8.297 1 93.88 80 PHE A C 1
ATOM 645 O O . PHE A 1 80 ? 8.031 -6.121 -8.891 1 93.88 80 PHE A O 1
ATOM 652 N N . ARG A 1 81 ? 7.875 -7.465 -7.031 1 90 81 ARG A N 1
ATOM 653 C CA . ARG A 1 81 ? 7.418 -6.344 -6.215 1 90 81 ARG A CA 1
ATOM 654 C C . ARG A 1 81 ? 8.578 -5.414 -5.863 1 90 81 ARG A C 1
ATOM 656 O O . ARG A 1 81 ? 9.609 -5.863 -5.367 1 90 81 ARG A O 1
ATOM 663 N N . GLY A 1 82 ? 8.305 -4.215 -6.211 1 82.56 82 GLY A N 1
ATOM 664 C CA . GLY A 1 82 ? 9.305 -3.238 -5.801 1 82.56 82 GLY A CA 1
ATOM 665 C C . GLY A 1 82 ? 9.336 -3.01 -4.305 1 82.56 82 GLY A C 1
ATOM 666 O O . GLY A 1 82 ? 8.344 -3.252 -3.611 1 82.56 82 GLY A O 1
ATOM 667 N N . LEU A 1 83 ? 10.57 -2.732 -3.906 1 76.69 83 LEU A N 1
ATOM 668 C CA . LEU A 1 83 ? 10.734 -2.305 -2.521 1 76.69 83 LEU A CA 1
ATOM 669 C C . LEU A 1 83 ? 10.695 -0.784 -2.412 1 76.69 83 LEU A C 1
ATOM 671 O O . LEU A 1 83 ? 10.875 -0.081 -3.408 1 76.69 83 LEU A O 1
ATOM 675 N N . GLY A 1 84 ? 10.344 -0.3 -1.34 1 78.75 84 GLY A N 1
ATOM 676 C CA . GLY A 1 84 ? 10.359 1.146 -1.188 1 78.75 84 GLY A CA 1
ATOM 677 C C . GLY A 1 84 ? 9.18 1.831 -1.845 1 78.75 84 GLY A C 1
ATOM 678 O O . GLY A 1 84 ? 9.344 2.84 -2.533 1 78.75 84 GLY A O 1
ATOM 679 N N . TYR A 1 85 ? 8.18 1.171 -1.878 1 81.56 85 TYR A N 1
ATOM 680 C CA . TYR A 1 85 ? 6.961 1.709 -2.475 1 81.56 85 TYR A CA 1
ATOM 681 C C . TYR A 1 85 ? 5.82 1.719 -1.466 1 81.56 85 TYR A C 1
ATOM 683 O O . TYR A 1 85 ? 5.711 0.818 -0.63 1 81.56 85 TYR A O 1
ATOM 691 N N . LEU A 1 86 ? 5.039 2.723 -1.591 1 85.38 86 LEU A N 1
ATOM 692 C CA . LEU A 1 86 ? 3.807 2.812 -0.814 1 85.38 86 LEU A CA 1
ATOM 693 C C . LEU A 1 86 ? 2.666 3.361 -1.665 1 85.38 86 LEU A C 1
ATOM 695 O O . LEU A 1 86 ? 2.818 4.395 -2.324 1 85.38 86 LEU A O 1
ATOM 699 N N . GLY A 1 87 ? 1.639 2.604 -1.793 1 85 87 GLY A N 1
ATOM 700 C CA . GLY A 1 87 ? 0.436 3.074 -2.461 1 85 87 GLY A CA 1
ATOM 701 C C . GLY A 1 87 ? -0.66 3.486 -1.496 1 85 87 GLY A C 1
ATOM 702 O O . GLY A 1 87 ? -0.919 2.791 -0.51 1 85 87 GLY A O 1
ATOM 703 N N . LEU A 1 88 ? -1.252 4.672 -1.774 1 86.94 88 LEU A N 1
ATOM 704 C CA . LEU A 1 88 ? -2.391 5.18 -1.018 1 86.94 88 LEU A CA 1
ATOM 705 C C . LEU A 1 88 ? -3.588 5.414 -1.931 1 86.94 88 LEU A C 1
ATOM 707 O O . LEU A 1 88 ? -3.432 5.887 -3.059 1 86.94 88 LEU A O 1
ATOM 711 N N . GLU A 1 89 ? -4.691 5.004 -1.521 1 88.06 89 GLU A N 1
ATOM 712 C CA . GLU A 1 89 ? -5.945 5.379 -2.17 1 88.06 89 GLU A CA 1
ATOM 713 C C . GLU A 1 89 ? -6.844 6.168 -1.222 1 88.06 89 GLU A C 1
ATOM 715 O O . GLU A 1 89 ? -6.918 5.863 -0.029 1 88.06 89 GLU A O 1
ATOM 720 N N . GLY A 1 90 ? -7.484 7.188 -1.852 1 90.19 90 GLY A N 1
ATOM 721 C CA . GLY A 1 90 ? -8.398 7.941 -1.009 1 90.19 90 GLY A CA 1
ATOM 722 C C . GLY A 1 90 ? -9.109 9.055 -1.75 1 90.19 90 GLY A C 1
ATOM 723 O O . GLY A 1 90 ? -9.18 9.047 -2.98 1 90.19 90 GLY A O 1
ATOM 724 N N . VAL A 1 91 ? -9.766 9.914 -0.943 1 93.44 91 VAL A N 1
ATOM 725 C CA . VAL A 1 91 ? -10.562 11.016 -1.479 1 93.44 91 VAL A CA 1
ATOM 726 C C . VAL A 1 91 ? -10.039 12.344 -0.926 1 93.44 91 VAL A C 1
ATOM 728 O O . VAL A 1 91 ? -9.805 12.477 0.278 1 93.44 91 VAL A O 1
ATOM 731 N N . TRP A 1 92 ? -9.836 13.211 -1.888 1 95.06 92 TRP A N 1
ATOM 732 C CA . TRP A 1 92 ? -9.57 14.578 -1.464 1 95.06 92 TRP A CA 1
ATOM 733 C C . TRP A 1 92 ? -10.852 15.281 -1.047 1 95.06 92 TRP A C 1
ATOM 735 O O . TRP A 1 92 ? -11.758 15.477 -1.865 1 95.06 92 TRP A O 1
ATOM 745 N N . LYS A 1 93 ? -10.938 15.711 0.081 1 95.19 93 LYS A N 1
ATOM 746 C CA . LYS A 1 93 ? -12.203 16.125 0.685 1 95.19 93 LYS A CA 1
ATOM 747 C C . LYS A 1 93 ? -12.711 17.422 0.047 1 95.19 93 LYS A C 1
ATOM 749 O O . LYS A 1 93 ? -13.914 17.562 -0.184 1 95.19 93 LYS A O 1
ATOM 754 N N . GLU A 1 94 ? -11.828 18.312 -0.221 1 94 94 GLU A N 1
ATOM 755 C CA . GLU A 1 94 ? -12.219 19.625 -0.709 1 94 94 GLU A CA 1
ATOM 756 C C . GLU A 1 94 ? -13.031 19.516 -1.996 1 94 94 GLU A C 1
ATOM 758 O O . GLU A 1 94 ? -14.008 20.25 -2.182 1 94 94 GLU A O 1
ATOM 763 N N . ASN A 1 95 ? -12.758 18.594 -2.824 1 94.31 95 ASN A N 1
ATOM 764 C CA . ASN A 1 95 ? -13.438 18.516 -4.113 1 94.31 95 ASN A CA 1
ATOM 765 C C . ASN A 1 95 ? -14.008 17.125 -4.367 1 94.31 95 ASN A C 1
ATOM 767 O O . ASN A 1 95 ? -14.656 16.906 -5.391 1 94.31 95 ASN A O 1
ATOM 771 N N . GLY A 1 96 ? -13.719 16.234 -3.561 1 93.38 96 GLY A N 1
ATOM 772 C CA . GLY A 1 96 ? -14.281 14.891 -3.652 1 93.38 96 GLY A CA 1
ATOM 773 C C . GLY A 1 96 ? -13.578 14.016 -4.672 1 93.38 96 GLY A C 1
ATOM 774 O O . GLY A 1 96 ? -14.094 12.969 -5.059 1 93.38 96 GLY A O 1
ATOM 775 N N . ILE A 1 97 ? -12.445 14.422 -5.113 1 92.38 97 ILE A N 1
ATOM 776 C CA . ILE A 1 97 ? -11.719 13.688 -6.141 1 92.38 97 ILE A CA 1
ATOM 777 C C . ILE A 1 97 ? -11.117 12.422 -5.539 1 92.38 97 ILE A C 1
ATOM 779 O O . ILE A 1 97 ? -10.406 12.484 -4.535 1 92.38 97 ILE A O 1
ATOM 783 N N . GLN A 1 98 ? -11.469 11.32 -6.129 1 90.44 98 GLN A N 1
ATOM 784 C CA . GLN A 1 98 ? -10.805 10.062 -5.805 1 90.44 98 GLN A CA 1
ATOM 785 C C . GLN A 1 98 ? -9.422 9.984 -6.441 1 90.44 98 GLN A C 1
ATOM 787 O O . GLN A 1 98 ? -9.258 10.305 -7.621 1 90.44 98 GLN A O 1
ATOM 792 N N . MET A 1 99 ? -8.422 9.578 -5.605 1 90.06 99 MET A N 1
ATOM 793 C CA . MET A 1 99 ? -7.074 9.562 -6.176 1 90.06 99 MET A CA 1
ATOM 794 C C . MET A 1 99 ? -6.238 8.445 -5.57 1 90.06 99 MET A C 1
ATOM 796 O O . MET A 1 99 ? -6.582 7.91 -4.516 1 90.06 99 MET A O 1
ATOM 800 N N . VAL A 1 100 ? -5.246 8.023 -6.336 1 87.81 100 VAL A N 1
ATOM 801 C CA . VAL A 1 100 ? -4.207 7.102 -5.891 1 87.81 100 VAL A CA 1
ATOM 802 C C . VAL A 1 100 ? -2.859 7.82 -5.859 1 87.81 100 VAL A C 1
ATOM 804 O O . VAL A 1 100 ? -2.488 8.5 -6.816 1 87.81 100 VAL A O 1
ATOM 807 N N . ILE A 1 101 ? -2.197 7.75 -4.723 1 89.81 101 ILE A N 1
ATOM 808 C CA . ILE A 1 101 ? -0.857 8.305 -4.578 1 89.81 101 ILE A CA 1
ATOM 809 C C . ILE A 1 101 ? 0.153 7.176 -4.391 1 89.81 101 ILE A C 1
ATOM 811 O O . ILE A 1 101 ? -0.062 6.27 -3.582 1 89.81 101 ILE A O 1
ATOM 815 N N . VAL A 1 102 ? 1.179 7.184 -5.18 1 87.94 102 VAL A N 1
ATOM 816 C CA . VAL A 1 102 ? 2.24 6.191 -5.066 1 87.94 102 VAL A CA 1
ATOM 817 C C . VAL A 1 102 ? 3.559 6.879 -4.723 1 87.94 102 VAL A C 1
ATOM 819 O O . VAL A 1 102 ? 4.047 7.715 -5.484 1 87.94 102 VAL A O 1
ATOM 822 N N . ASN A 1 103 ? 4.055 6.602 -3.5 1 89.5 103 ASN A N 1
ATOM 823 C CA . ASN A 1 103 ? 5.371 7.055 -3.055 1 89.5 103 ASN A CA 1
ATOM 824 C C . ASN A 1 103 ? 6.445 6.008 -3.326 1 89.5 103 ASN A C 1
ATOM 826 O O . ASN A 1 103 ? 6.352 4.875 -2.854 1 89.5 103 ASN A O 1
ATOM 830 N N . ILE A 1 104 ? 7.406 6.422 -4.184 1 84.94 104 ILE A N 1
ATOM 831 C CA . ILE A 1 104 ? 8.406 5.449 -4.613 1 84.94 104 ILE A CA 1
ATOM 832 C C . ILE A 1 104 ? 9.805 5.961 -4.266 1 84.94 104 ILE A C 1
ATOM 834 O O . ILE A 1 104 ? 10.102 7.141 -4.453 1 84.94 104 ILE A O 1
ATOM 838 N N . TYR A 1 105 ? 10.57 5.086 -3.686 1 80.69 105 TYR A N 1
ATOM 839 C CA . TYR A 1 105 ? 12.008 5.305 -3.596 1 80.69 105 TYR A CA 1
ATOM 840 C C . TYR A 1 105 ? 12.766 4.273 -4.422 1 80.69 105 TYR A C 1
ATOM 842 O O . TYR A 1 105 ? 12.617 3.068 -4.215 1 80.69 105 TYR A O 1
ATOM 850 N N . ASP A 1 106 ? 13.414 4.66 -5.43 1 70.75 106 ASP A N 1
ATOM 851 C CA . ASP A 1 106 ? 14.25 3.779 -6.234 1 70.75 106 ASP A CA 1
ATOM 852 C C . ASP A 1 106 ? 15.727 4.16 -6.109 1 70.75 106 ASP A C 1
ATOM 854 O O . ASP A 1 106 ? 16.109 5.297 -6.398 1 70.75 106 ASP A O 1
ATOM 858 N N . SER A 1 107 ? 16.516 3.574 -5.059 1 58.91 107 SER A N 1
ATOM 859 C CA . SER A 1 107 ? 17.938 3.883 -4.883 1 58.91 107 SER A CA 1
ATOM 860 C C . SER A 1 107 ? 18.688 3.795 -6.207 1 58.91 107 SER A C 1
ATOM 862 O O . SER A 1 107 ? 19.922 3.889 -6.238 1 58.91 107 SER A O 1
AT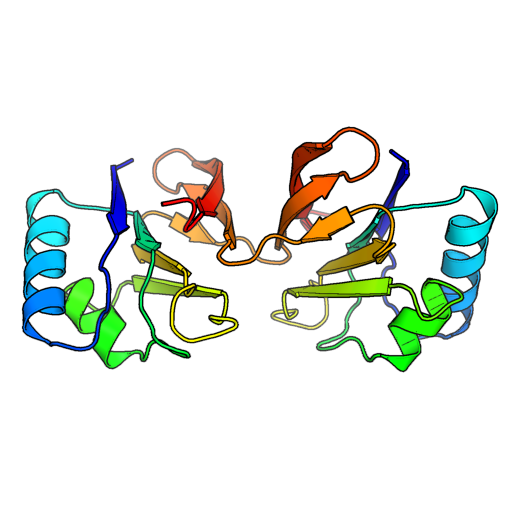OM 864 N N . ARG A 1 108 ? 18.344 3.766 -7.395 1 51.56 108 ARG A N 1
ATOM 865 C CA . ARG A 1 108 ? 19.297 3.6 -8.484 1 51.56 108 ARG A CA 1
ATOM 866 C C . ARG A 1 108 ? 20.297 4.738 -8.508 1 51.56 108 ARG A C 1
ATOM 868 O O . ARG A 1 108 ? 20.938 4.992 -9.531 1 51.56 108 ARG A O 1
ATOM 875 N N . ASP A 1 109 ? 20.703 5.32 -7.453 1 37.38 109 ASP A N 1
ATOM 876 C CA . ASP A 1 109 ? 21.953 6.02 -7.695 1 37.38 109 ASP A CA 1
ATOM 877 C C . ASP A 1 109 ? 23.125 5.035 -7.848 1 37.38 109 ASP A C 1
ATOM 879 O O . ASP A 1 109 ? 23.125 3.977 -7.215 1 37.38 109 ASP A O 1
ATOM 883 N N . MET B 1 1 ? -5.059 21.406 -3.416 1 90.25 1 MET B N 1
ATOM 884 C CA . MET B 1 1 ? -4.266 20.188 -3.209 1 90.25 1 MET B CA 1
ATOM 885 C C . MET B 1 1 ? -2.777 20.516 -3.158 1 90.25 1 MET B C 1
ATOM 887 O O . MET B 1 1 ? -2.213 21.016 -4.137 1 90.25 1 MET B O 1
ATOM 891 N N . ARG B 1 2 ? -2.115 20.422 -1.952 1 95.25 2 ARG B N 1
ATOM 892 C CA . ARG B 1 2 ? -0.689 20.656 -1.764 1 95.25 2 ARG B CA 1
ATOM 893 C C . ARG B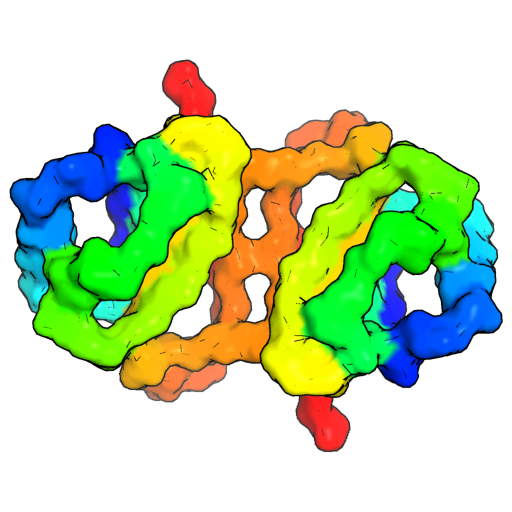 1 2 ? 0.025 19.406 -1.288 1 95.25 2 ARG B C 1
ATOM 895 O O . ARG B 1 2 ? -0.102 19.016 -0.125 1 95.25 2 ARG B O 1
ATOM 902 N N . ILE B 1 3 ? 0.792 18.844 -2.244 1 95.69 3 ILE B N 1
ATOM 903 C CA . ILE B 1 3 ? 1.517 17.609 -1.977 1 95.69 3 ILE B CA 1
ATOM 904 C C . ILE B 1 3 ? 3.02 17.875 -2.039 1 95.69 3 ILE B C 1
ATOM 906 O O . ILE B 1 3 ? 3.504 18.531 -2.959 1 95.69 3 ILE B O 1
ATOM 910 N N . LEU B 1 4 ? 3.695 17.375 -1.001 1 96.06 4 LEU B N 1
ATOM 911 C CA . LEU B 1 4 ? 5.148 17.516 -0.948 1 96.06 4 LEU B CA 1
ATOM 912 C C . LEU B 1 4 ? 5.82 16.141 -0.932 1 96.06 4 LEU B C 1
ATOM 914 O O . LEU B 1 4 ? 5.375 15.234 -0.224 1 96.06 4 LEU B O 1
ATOM 918 N N . THR B 1 5 ? 6.785 15.891 -1.799 1 93.88 5 THR B N 1
ATOM 919 C CA . THR B 1 5 ? 7.66 14.727 -1.729 1 93.88 5 THR B CA 1
ATOM 920 C C . THR B 1 5 ? 9.047 15.125 -1.221 1 93.88 5 THR B C 1
ATOM 922 O O . THR B 1 5 ? 9.594 16.141 -1.632 1 93.88 5 THR B O 1
ATOM 925 N N . TYR B 1 6 ? 9.508 14.359 -0.243 1 92.44 6 TYR B N 1
ATOM 926 C CA . TYR B 1 6 ? 10.758 14.734 0.409 1 92.44 6 TYR B CA 1
ATOM 927 C C . TYR B 1 6 ? 11.648 13.516 0.622 1 92.44 6 TYR B C 1
ATOM 929 O O . TYR B 1 6 ? 11.25 12.555 1.278 1 92.44 6 TYR B O 1
ATOM 937 N N . ASN B 1 7 ? 12.844 13.477 0.093 1 89.56 7 ASN B N 1
ATOM 938 C CA . ASN B 1 7 ? 13.852 12.469 0.393 1 89.56 7 ASN B CA 1
ATOM 939 C C . ASN B 1 7 ? 14.711 12.875 1.585 1 89.56 7 ASN B C 1
ATOM 941 O O . ASN B 1 7 ? 15.523 13.797 1.483 1 89.56 7 ASN B O 1
ATOM 945 N N . THR B 1 8 ? 14.508 12.188 2.691 1 88.88 8 THR B N 1
ATOM 946 C CA . THR B 1 8 ? 15.094 12.648 3.945 1 88.88 8 THR B CA 1
ATOM 947 C C . THR B 1 8 ? 16.531 12.141 4.09 1 88.88 8 THR B C 1
ATOM 949 O O . THR B 1 8 ? 17.312 12.695 4.863 1 88.88 8 THR B O 1
ATOM 952 N N . ARG B 1 9 ? 16.891 11.078 3.473 1 84.62 9 ARG B N 1
ATOM 953 C CA . ARG B 1 9 ? 18.172 10.422 3.654 1 84.62 9 ARG B CA 1
ATOM 954 C C . ARG B 1 9 ? 18.422 10.086 5.121 1 84.62 9 ARG B C 1
ATOM 956 O O . ARG B 1 9 ? 19.5 10.344 5.652 1 84.62 9 ARG B O 1
ATOM 963 N N . GLY B 1 10 ? 17.469 9.75 5.734 1 86.06 10 GLY B N 1
ATOM 964 C CA . GLY B 1 10 ? 17.531 9.406 7.148 1 86.06 10 GLY B CA 1
ATOM 965 C C . GLY B 1 10 ? 16.719 10.352 8.016 1 86.06 10 GLY B C 1
ATOM 966 O O . GLY B 1 10 ? 16.734 11.57 7.809 1 86.06 10 GLY B O 1
ATOM 967 N N . LEU B 1 11 ? 15.953 9.844 8.984 1 86.94 11 LEU B N 1
ATOM 968 C CA . LEU B 1 11 ? 15.141 10.625 9.898 1 86.94 11 LEU B CA 1
ATOM 969 C C . LEU B 1 11 ? 15.656 10.508 11.328 1 86.94 11 LEU B C 1
ATOM 971 O O . LEU B 1 11 ? 14.891 10.617 12.289 1 86.94 11 LEU B O 1
ATOM 975 N N . GLY B 1 12 ? 16.891 10.258 11.422 1 83.75 12 GLY B N 1
ATOM 976 C CA . GLY B 1 12 ? 17.453 9.938 12.727 1 83.75 12 GLY B CA 1
ATOM 977 C C . GLY B 1 12 ? 17.703 11.164 13.586 1 83.75 12 GLY B C 1
ATOM 978 O O . GLY B 1 12 ? 17.969 11.047 14.781 1 83.75 12 GLY B O 1
ATOM 979 N N . CYS B 1 13 ? 17.562 12.305 13.062 1 85.75 13 CYS B N 1
ATOM 980 C CA . CYS B 1 13 ? 17.875 13.508 13.82 1 85.75 13 CYS B CA 1
ATOM 981 C C . CYS B 1 13 ? 16.656 14.438 13.883 1 85.75 13 CYS B C 1
ATOM 983 O O . CYS B 1 13 ? 15.977 14.641 12.875 1 85.75 13 CYS B O 1
ATOM 985 N N . SER B 1 14 ? 16.516 15.008 15.047 1 90.25 14 SER B N 1
ATOM 986 C CA . SER B 1 14 ? 15.352 15.859 15.281 1 90.25 14 SER B CA 1
ATOM 987 C C . SER B 1 14 ? 15.43 17.141 14.453 1 90.25 14 SER B C 1
ATOM 989 O O . SER B 1 14 ? 14.398 17.75 14.148 1 90.25 14 SER B O 1
ATOM 991 N N . ILE B 1 15 ? 16.594 17.516 14.133 1 91.88 15 ILE B N 1
ATOM 992 C CA . ILE B 1 15 ? 16.766 18.703 13.32 1 91.88 15 ILE B CA 1
ATOM 993 C C . ILE B 1 15 ? 16.031 18.516 11.984 1 91.88 15 ILE B C 1
ATOM 995 O O . ILE B 1 15 ? 15.406 19.453 11.484 1 91.88 15 ILE B O 1
ATOM 999 N N . LYS B 1 16 ? 16.125 17.422 11.477 1 92.25 16 LYS B N 1
ATOM 1000 C CA . LYS B 1 16 ? 15.469 17.141 10.203 1 92.25 16 LYS B CA 1
ATOM 1001 C C . LYS B 1 16 ? 13.953 17.203 10.352 1 92.25 16 LYS B C 1
ATOM 1003 O O . LYS B 1 16 ? 13.258 17.703 9.461 1 92.25 16 LYS B O 1
ATOM 1008 N N . TRP B 1 17 ? 13.492 16.734 11.445 1 94.19 17 TRP B N 1
ATOM 1009 C CA . TRP B 1 17 ? 12.055 16.797 11.68 1 94.19 17 TRP B CA 1
ATOM 1010 C C . TRP B 1 17 ? 11.562 18.234 11.695 1 94.19 17 TRP B C 1
ATOM 1012 O O . TRP B 1 17 ? 10.531 18.547 11.094 1 94.19 17 TRP B O 1
ATOM 1022 N N . LYS B 1 18 ? 12.336 19 12.375 1 94.81 18 LYS B N 1
ATOM 1023 C CA . LYS B 1 18 ? 11.984 20.406 12.484 1 94.81 18 LYS B CA 1
ATOM 1024 C C . LYS B 1 18 ? 12.016 21.094 11.125 1 94.81 18 LYS B C 1
ATOM 1026 O O . LYS B 1 18 ? 11.156 21.922 10.812 1 94.81 18 LYS B O 1
ATOM 1031 N N . SER B 1 19 ? 13 20.75 10.383 1 95.62 19 SER B N 1
ATOM 1032 C CA . SER B 1 19 ? 13.109 21.312 9.039 1 95.62 19 SER B CA 1
ATOM 1033 C C . SER B 1 19 ? 11.898 20.938 8.188 1 95.62 19 SER B C 1
ATOM 1035 O O . SER B 1 19 ? 11.344 21.797 7.488 1 95.62 19 SER B O 1
ATOM 1037 N N . ILE B 1 20 ? 11.484 19.797 8.219 1 96.69 20 ILE B N 1
ATOM 1038 C CA . ILE B 1 20 ? 10.328 19.328 7.461 1 96.69 20 ILE B CA 1
ATOM 1039 C C . ILE B 1 20 ? 9.062 20.031 7.953 1 96.69 20 ILE B C 1
ATOM 1041 O O . ILE B 1 20 ? 8.25 20.484 7.148 1 96.69 20 ILE B O 1
ATOM 1045 N N . ARG B 1 21 ? 8.961 20.141 9.219 1 97.44 21 ARG B N 1
ATOM 1046 C CA . ARG B 1 21 ? 7.812 20.828 9.805 1 97.44 21 ARG B CA 1
ATOM 1047 C C . ARG B 1 21 ? 7.688 22.25 9.266 1 97.44 21 ARG B C 1
ATOM 1049 O O . ARG B 1 21 ? 6.59 22.688 8.922 1 97.44 21 ARG B O 1
ATOM 1056 N N . ASN B 1 22 ? 8.781 22.891 9.273 1 97.69 22 ASN B N 1
ATOM 1057 C CA . ASN B 1 22 ? 8.781 24.266 8.789 1 97.69 22 ASN B CA 1
ATOM 1058 C C . ASN B 1 22 ? 8.227 24.359 7.367 1 97.69 22 ASN B C 1
ATOM 1060 O O . ASN B 1 22 ? 7.438 25.25 7.062 1 97.69 22 ASN B O 1
ATOM 1064 N N . ILE B 1 23 ? 8.633 23.5 6.516 1 97.12 23 ILE B N 1
ATOM 1065 C CA . ILE B 1 23 ? 8.156 23.484 5.137 1 97.12 23 ILE B CA 1
ATOM 1066 C C . ILE B 1 23 ? 6.664 23.156 5.105 1 97.12 23 ILE B C 1
ATOM 1068 O O . ILE B 1 23 ? 5.895 23.812 4.387 1 97.12 23 ILE B O 1
ATOM 1072 N N . VAL B 1 24 ? 6.262 22.172 5.875 1 97.62 24 VAL B N 1
ATOM 1073 C CA . VAL B 1 24 ? 4.875 21.719 5.918 1 97.62 24 VAL B CA 1
ATOM 1074 C C . VAL B 1 24 ? 3.965 22.875 6.32 1 97.62 24 VAL B C 1
ATOM 1076 O O . VAL B 1 24 ? 2.939 23.125 5.68 1 97.62 24 VAL B O 1
ATOM 1079 N N . LEU B 1 25 ? 4.391 23.594 7.297 1 97.44 25 LEU B N 1
ATOM 1080 C CA . LEU B 1 25 ? 3.588 24.703 7.809 1 97.44 25 LEU B CA 1
ATOM 1081 C C . LEU B 1 25 ? 3.617 25.891 6.848 1 97.44 25 LEU B C 1
ATOM 1083 O O . LEU B 1 25 ? 2.57 26.453 6.516 1 97.44 25 LEU B O 1
ATOM 1087 N N . LYS B 1 26 ? 4.766 26.172 6.414 1 97.31 26 LYS B N 1
ATOM 1088 C CA . LYS B 1 26 ? 4.938 27.328 5.539 1 97.31 26 LYS B CA 1
ATOM 1089 C C . LYS B 1 26 ? 4.152 27.156 4.242 1 97.31 26 LYS B C 1
ATOM 1091 O O . LYS B 1 26 ? 3.494 28.094 3.779 1 97.31 26 LYS B O 1
ATOM 1096 N N . GLU B 1 27 ? 4.227 25.984 3.648 1 96.88 27 GLU B N 1
ATOM 1097 C CA . GLU B 1 27 ? 3.617 25.734 2.346 1 96.88 27 GLU B CA 1
ATOM 1098 C C . GLU B 1 27 ? 2.211 25.156 2.494 1 96.88 27 GLU B C 1
ATOM 1100 O O . GLU B 1 27 ? 1.562 24.828 1.499 1 96.88 27 GLU B O 1
ATOM 1105 N N . GLU B 1 28 ? 1.778 24.969 3.703 1 97.31 28 GLU B N 1
ATOM 1106 C CA . GLU B 1 28 ? 0.457 24.422 3.994 1 97.31 28 GLU B CA 1
ATOM 1107 C C . GLU B 1 28 ? 0.254 23.078 3.311 1 97.31 28 GLU B C 1
ATOM 1109 O O . GLU B 1 28 ? -0.75 22.859 2.627 1 97.31 28 GLU B O 1
ATOM 1114 N N . VAL B 1 29 ? 1.198 22.234 3.486 1 97.75 29 VAL B N 1
ATOM 1115 C CA . VAL B 1 29 ? 1.178 20.906 2.859 1 97.75 29 VAL B CA 1
ATOM 1116 C C . VAL B 1 29 ? 0.004 20.094 3.4 1 97.75 29 VAL B C 1
ATOM 1118 O O . VAL B 1 29 ? -0.269 20.109 4.602 1 97.75 29 VAL B O 1
ATOM 1121 N N . GLN B 1 30 ? -0.654 19.422 2.49 1 97.94 30 GLN B N 1
ATOM 1122 C CA . GLN B 1 30 ? -1.802 18.625 2.898 1 97.94 30 GLN B CA 1
ATOM 1123 C C . GLN B 1 30 ? -1.479 17.125 2.836 1 97.94 30 GLN B C 1
ATOM 1125 O O . GLN B 1 30 ? -2.131 16.328 3.496 1 97.94 30 GLN B O 1
ATOM 1130 N N . LEU B 1 31 ? -0.474 16.719 2.102 1 97.69 31 LEU B N 1
ATOM 1131 C CA . LEU B 1 31 ? 0.011 15.344 1.996 1 97.69 31 LEU B CA 1
ATOM 1132 C C . LEU B 1 31 ? 1.515 15.312 1.741 1 97.69 31 LEU B C 1
ATOM 1134 O O . LEU B 1 31 ? 2.008 16 0.845 1 97.69 31 LEU B O 1
ATOM 1138 N N . LEU B 1 32 ? 2.246 14.586 2.566 1 97.44 32 LEU B N 1
ATOM 1139 C CA . LEU B 1 32 ? 3.703 14.508 2.52 1 97.44 32 LEU B CA 1
ATOM 1140 C C . LEU B 1 32 ? 4.164 13.094 2.203 1 97.44 32 LEU B C 1
ATOM 1142 O O . LEU B 1 32 ? 3.791 12.141 2.898 1 97.44 32 LEU B O 1
ATOM 1146 N N . CYS B 1 33 ? 4.918 12.922 1.109 1 95.19 33 CYS B N 1
ATOM 1147 C CA . CYS B 1 33 ? 5.559 11.656 0.754 1 95.19 33 CYS B CA 1
ATOM 1148 C C . CYS B 1 33 ? 7.039 11.672 1.113 1 95.19 33 CYS B C 1
ATOM 1150 O O . CYS B 1 33 ? 7.816 12.422 0.517 1 95.19 33 CYS B O 1
ATOM 1152 N N . VAL B 1 34 ? 7.43 10.766 2.033 1 92.5 34 VAL B N 1
ATOM 1153 C CA . VAL B 1 34 ? 8.805 10.75 2.537 1 92.5 34 VAL B CA 1
ATOM 1154 C C . VAL B 1 34 ? 9.516 9.492 2.049 1 92.5 34 VAL B C 1
ATOM 1156 O O . VAL B 1 34 ? 8.945 8.398 2.061 1 92.5 34 VAL B O 1
ATOM 1159 N N . GLN B 1 35 ? 10.719 9.656 1.562 1 89.12 35 GLN B N 1
ATOM 1160 C CA . GLN B 1 35 ? 11.523 8.539 1.103 1 89.12 35 GLN B CA 1
ATOM 1161 C C . GLN B 1 35 ? 12.828 8.438 1.893 1 89.12 35 GLN B C 1
ATOM 1163 O O . GLN B 1 35 ? 13.266 9.414 2.506 1 89.12 35 GLN B O 1
ATOM 1168 N N . GLU B 1 36 ? 13.469 7.273 1.983 1 86.12 36 GLU B N 1
ATOM 1169 C CA . GLU B 1 36 ? 14.773 6.984 2.582 1 86.12 36 GLU B CA 1
ATOM 1170 C C . GLU B 1 36 ? 14.797 7.379 4.055 1 86.12 36 GLU B C 1
ATOM 1172 O O . GLU B 1 36 ? 15.68 8.125 4.488 1 86.12 36 GLU B O 1
ATOM 1177 N N . THR B 1 37 ? 13.898 6.883 4.801 1 85.38 37 THR B N 1
ATOM 1178 C CA . THR B 1 37 ? 13.828 7.203 6.219 1 85.38 37 THR B CA 1
ATOM 1179 C C . THR B 1 37 ? 14.969 6.539 6.984 1 85.38 37 THR B C 1
ATOM 1181 O O . THR B 1 37 ? 15.367 7.008 8.055 1 85.38 37 THR B O 1
ATOM 1184 N N . LYS B 1 38 ? 15.508 5.41 6.441 1 79.81 38 LYS B N 1
ATOM 1185 C CA . LYS B 1 38 ? 16.547 4.598 7.066 1 79.81 38 LYS B CA 1
ATOM 1186 C C . LYS B 1 38 ? 16.109 4.109 8.445 1 79.81 38 LYS B C 1
ATOM 1188 O O . LYS B 1 38 ? 16.938 3.988 9.359 1 79.81 38 LYS B O 1
ATOM 1193 N N . LYS B 1 39 ? 14.781 4.016 8.516 1 77.88 39 LYS B N 1
ATOM 1194 C CA . LYS B 1 39 ? 14.172 3.49 9.734 1 77.88 39 LYS B CA 1
ATOM 1195 C C . LYS B 1 39 ? 13.234 2.328 9.422 1 77.88 39 LYS B C 1
ATOM 1197 O O . LYS B 1 39 ? 12.562 2.328 8.391 1 77.88 39 LYS B O 1
ATOM 1202 N N . GLU B 1 40 ? 13.227 1.402 10.383 1 73.94 40 GLU B N 1
ATOM 1203 C CA . GLU B 1 40 ? 12.297 0.286 10.234 1 73.94 40 GLU B CA 1
ATOM 1204 C C . GLU B 1 40 ? 10.859 0.722 10.523 1 73.94 40 GLU B C 1
ATOM 1206 O O . GLU B 1 40 ? 9.922 0.227 9.898 1 73.94 40 GLU B O 1
ATOM 1211 N N . ASP B 1 41 ? 10.812 1.658 11.461 1 80.88 41 ASP B N 1
ATOM 1212 C CA . ASP B 1 41 ? 9.508 2.18 11.852 1 80.88 41 ASP B CA 1
ATOM 1213 C C . ASP B 1 41 ? 9.586 3.668 12.18 1 80.88 41 ASP B C 1
ATOM 1215 O O . ASP B 1 41 ? 10.672 4.195 12.43 1 80.88 41 ASP B O 1
ATOM 1219 N N . VAL B 1 42 ? 8.375 4.25 11.93 1 83.81 42 VAL B N 1
ATOM 1220 C CA . VAL B 1 42 ? 8.266 5.66 12.297 1 83.81 42 VAL B CA 1
ATOM 1221 C C . VAL B 1 42 ? 7.234 5.82 13.414 1 83.81 42 VAL B C 1
ATOM 1223 O O . VAL B 1 42 ? 6.074 5.438 13.25 1 83.81 42 VAL B O 1
ATOM 1226 N N . THR B 1 43 ? 7.633 6.395 14.5 1 88.69 43 THR B N 1
ATOM 1227 C CA . THR B 1 43 ? 6.766 6.516 15.664 1 88.69 43 THR B CA 1
ATOM 1228 C C . THR B 1 43 ? 5.809 7.691 15.516 1 88.69 43 THR B C 1
ATOM 1230 O O . THR B 1 43 ? 6.039 8.578 14.688 1 88.69 43 THR B O 1
ATOM 1233 N N . LYS B 1 44 ? 4.84 7.652 16.406 1 93.38 44 LYS B N 1
ATOM 1234 C CA . LYS B 1 44 ? 3.881 8.75 16.438 1 93.38 44 LYS B CA 1
ATOM 1235 C C . LYS B 1 44 ? 4.566 10.07 16.766 1 93.38 44 LYS B C 1
ATOM 1237 O O . LYS B 1 44 ? 4.188 11.125 16.25 1 93.38 44 LYS B O 1
ATOM 1242 N N . VAL B 1 45 ? 5.543 9.992 17.625 1 93.06 45 VAL B N 1
ATOM 1243 C CA . VAL B 1 45 ? 6.25 11.195 18.062 1 93.06 45 VAL B CA 1
ATOM 1244 C C . VAL B 1 45 ? 6.91 11.867 16.859 1 93.06 45 VAL B C 1
ATOM 1246 O O . VAL B 1 45 ? 6.812 13.086 16.688 1 93.06 45 VAL B O 1
ATOM 1249 N N . VAL B 1 46 ? 7.531 11.117 16.016 1 93.06 46 VAL B N 1
ATOM 1250 C CA . VAL B 1 46 ? 8.219 11.625 14.828 1 93.06 46 VAL B CA 1
ATOM 1251 C C . VAL B 1 46 ? 7.199 12.227 13.859 1 93.06 46 VAL B C 1
ATOM 1253 O O . VAL B 1 46 ? 7.418 13.312 13.312 1 93.06 46 VAL B O 1
ATOM 1256 N N . CYS B 1 47 ? 6.074 11.617 13.711 1 95.81 47 CYS B N 1
ATOM 1257 C CA . CYS B 1 47 ? 5.031 12.07 12.797 1 95.81 47 CYS B CA 1
ATOM 1258 C C . CYS B 1 47 ? 4.445 13.398 13.266 1 95.81 47 CYS B C 1
ATOM 1260 O O . CYS B 1 47 ? 4.305 14.336 12.469 1 95.81 47 CYS B O 1
ATOM 1262 N N . TYR B 1 48 ? 4.211 13.492 14.555 1 96.75 48 TYR B N 1
ATOM 1263 C CA . TYR B 1 48 ? 3.668 14.727 15.102 1 96.75 48 TYR B CA 1
ATOM 1264 C C . TYR B 1 48 ? 4.688 15.859 15.008 1 96.75 48 TYR B C 1
ATOM 1266 O O . TYR B 1 48 ? 4.328 17 14.727 1 96.75 48 TYR B O 1
ATOM 1274 N N . ALA B 1 49 ? 5.867 15.484 15.211 1 95.5 49 ALA B N 1
ATOM 1275 C CA . ALA B 1 49 ? 6.926 16.484 15.148 1 95.5 49 ALA B CA 1
ATOM 1276 C C . ALA B 1 49 ? 7.066 17.047 13.734 1 95.5 49 ALA B C 1
ATOM 1278 O O . ALA B 1 49 ? 7.262 18.25 13.562 1 95.5 49 ALA B O 1
ATOM 1279 N N . MET B 1 50 ? 6.926 16.25 12.742 1 96.69 50 MET B N 1
ATOM 1280 C CA . MET B 1 50 ? 7.086 16.672 11.352 1 96.69 50 MET B CA 1
ATOM 1281 C C . MET B 1 50 ? 5.852 17.422 10.867 1 96.69 50 MET B C 1
ATOM 1283 O O . MET B 1 50 ? 5.965 18.359 10.062 1 96.69 50 MET B O 1
ATOM 1287 N N . TRP B 1 51 ? 4.746 17.047 11.359 1 97.75 51 TRP B N 1
ATOM 1288 C CA . TRP B 1 51 ? 3.5 17.609 10.844 1 97.75 51 TRP B CA 1
ATOM 1289 C C . TRP B 1 51 ? 3.152 18.906 11.555 1 97.75 51 TRP B C 1
ATOM 1291 O O . TRP B 1 51 ? 2.568 19.812 10.953 1 97.75 51 TRP B O 1
ATOM 1301 N N . GLY B 1 52 ? 3.408 18.984 12.914 1 96.69 52 GLY B N 1
ATOM 1302 C CA . GLY B 1 52 ? 3.186 20.219 13.664 1 96.69 52 GLY B CA 1
ATOM 1303 C C . GLY B 1 52 ? 1.876 20.203 14.438 1 96.69 52 GLY B C 1
ATOM 1304 O O . GLY B 1 52 ? 1.568 21.172 15.148 1 96.69 52 GLY B O 1
ATOM 1305 N N . ASN B 1 53 ? 1.05 19.203 14.305 1 95.94 53 ASN B N 1
ATOM 1306 C CA . ASN B 1 53 ? -0.174 19 15.07 1 95.94 53 ASN B CA 1
ATOM 1307 C C . ASN B 1 53 ? -0.659 17.562 14.992 1 95.94 53 ASN B C 1
ATOM 1309 O O . ASN B 1 53 ? 0.015 16.703 14.422 1 95.94 53 ASN B O 1
ATOM 1313 N N . HIS B 1 54 ? -1.84 17.266 15.594 1 96.25 54 HIS B N 1
ATOM 1314 C CA . HIS B 1 54 ? -2.279 15.883 15.727 1 96.25 54 HIS B CA 1
ATOM 1315 C C . HIS B 1 54 ? -3.336 15.539 14.68 1 96.25 54 HIS B C 1
ATOM 1317 O O . HIS B 1 54 ? -3.914 14.453 14.703 1 96.25 54 HIS B O 1
ATOM 1323 N N . GLU B 1 55 ? -3.615 16.422 13.805 1 97.19 55 GLU B N 1
ATOM 1324 C CA . GLU B 1 55 ? -4.57 16.156 12.734 1 97.19 55 GLU B CA 1
ATOM 1325 C C . GLU B 1 55 ? -3.889 15.523 11.523 1 97.19 55 GLU B C 1
ATOM 1327 O O . GLU B 1 55 ? -3.969 16.047 10.414 1 97.19 55 GLU B O 1
ATOM 1332 N N . VAL B 1 56 ? -3.24 14.477 11.82 1 97.44 56 VAL B N 1
ATOM 1333 C CA . VAL B 1 56 ? -2.426 13.82 10.805 1 97.44 56 VAL B CA 1
ATOM 1334 C C . VAL B 1 56 ? -2.562 12.305 10.938 1 97.44 56 VAL B C 1
ATOM 1336 O O . VAL B 1 56 ? -2.725 11.781 12.047 1 97.44 56 VAL B O 1
ATOM 1339 N N . GLU B 1 57 ? -2.604 11.633 9.852 1 95.88 57 GLU B N 1
ATOM 1340 C CA . GLU B 1 57 ? -2.443 10.188 9.742 1 95.88 57 GLU B CA 1
ATOM 1341 C C . GLU B 1 57 ? -1.256 9.828 8.859 1 95.88 57 GLU B C 1
ATOM 1343 O O . GLU B 1 57 ? -0.731 10.68 8.141 1 95.88 57 GLU B O 1
ATOM 1348 N N . TRP B 1 58 ? -0.801 8.609 9.031 1 94.25 58 TRP B N 1
ATOM 1349 C CA . TRP B 1 58 ? 0.345 8.195 8.234 1 94.25 58 TRP B CA 1
ATOM 1350 C C . TRP B 1 58 ? 0.268 6.707 7.898 1 94.25 58 TRP B C 1
ATOM 1352 O O . TRP B 1 58 ? -0.534 5.973 8.484 1 94.25 58 TRP B O 1
ATOM 1362 N N . SER B 1 59 ? 0.978 6.355 6.844 1 89.12 59 SER B N 1
ATOM 1363 C CA . SER B 1 59 ? 1.161 4.973 6.422 1 89.12 59 SER B CA 1
ATOM 1364 C C . SER B 1 59 ? 2.615 4.695 6.051 1 89.12 59 SER B C 1
ATOM 1366 O O . SER B 1 59 ? 3.27 5.527 5.418 1 89.12 59 SER B O 1
ATOM 1368 N N . LEU B 1 60 ? 3.021 3.525 6.527 1 84.12 60 LEU B N 1
ATOM 1369 C CA . LEU B 1 60 ? 4.418 3.168 6.297 1 84.12 60 LEU B CA 1
ATOM 1370 C C . LEU B 1 60 ? 4.523 1.856 5.523 1 84.12 60 LEU B C 1
ATOM 1372 O O . LEU B 1 60 ? 3.672 0.976 5.672 1 84.12 60 LEU B O 1
ATOM 1376 N N . SER B 1 61 ? 5.41 1.89 4.551 1 76.31 61 SER B N 1
ATOM 1377 C CA . SER B 1 61 ? 5.867 0.624 3.988 1 76.31 61 SER B CA 1
ATOM 1378 C C . SER B 1 61 ? 7.18 0.179 4.617 1 76.31 61 SER B C 1
ATOM 1380 O O . SER B 1 61 ? 8.164 0.927 4.617 1 76.31 61 SER B O 1
ATOM 1382 N N . PRO B 1 62 ? 7.039 -0.838 5.508 1 60.56 62 PRO B N 1
ATOM 1383 C CA . PRO B 1 62 ? 8.258 -1.198 6.234 1 60.56 62 PRO B CA 1
ATOM 1384 C C . PRO B 1 62 ? 9.461 -1.401 5.312 1 60.56 62 PRO B C 1
ATOM 1386 O O . PRO B 1 62 ? 9.289 -1.787 4.152 1 60.56 62 PRO B O 1
ATOM 1389 N N . SER B 1 63 ? 10.547 -0.702 5.707 1 53.53 63 SER B N 1
ATOM 1390 C CA . SER B 1 63 ? 11.844 -0.8 5.043 1 53.53 63 SER B CA 1
ATOM 1391 C C . SER B 1 63 ? 12.398 -2.217 5.125 1 53.53 63 SER B C 1
ATOM 1393 O O . SER B 1 63 ? 12.32 -2.863 6.172 1 53.53 63 SER B O 1
ATOM 1395 N N . GLU B 1 64 ? 12.07 -2.93 3.951 1 52.69 64 GLU B N 1
ATOM 1396 C CA . GLU B 1 64 ? 12.984 -4.062 3.998 1 52.69 64 GLU B CA 1
ATOM 1397 C C . GLU B 1 64 ? 14.438 -3.6 3.91 1 52.69 64 GLU B C 1
ATOM 1399 O O . GLU B 1 64 ? 14.844 -2.986 2.92 1 52.69 64 GLU B O 1
ATOM 1404 N N . GLY B 1 65 ? 15.133 -3.648 4.957 1 54.5 65 GLY B N 1
ATOM 1405 C CA . GLY B 1 65 ? 16.469 -3.102 5.082 1 54.5 65 GLY B CA 1
ATOM 1406 C C . GLY B 1 65 ? 16.484 -1.594 5.258 1 54.5 65 GLY B C 1
ATOM 1407 O O . GLY B 1 65 ? 15.5 -0.918 4.953 1 54.5 65 GLY B O 1
ATOM 1408 N N . LEU B 1 66 ? 17.406 -1.003 6.008 1 53.25 66 LEU B N 1
ATOM 1409 C CA . LEU B 1 66 ? 17.562 0.349 6.535 1 53.25 66 LEU B CA 1
ATOM 1410 C C . LEU B 1 66 ? 17.297 1.388 5.453 1 53.25 66 LEU B C 1
ATOM 1412 O O . LEU B 1 66 ? 16.734 2.449 5.734 1 53.25 66 LEU B O 1
ATOM 1416 N N . SER B 1 67 ? 17.594 1.175 4.273 1 56.06 67 SER B N 1
ATOM 1417 C CA . SER B 1 67 ? 17.781 2.295 3.357 1 56.06 67 SER B CA 1
ATOM 1418 C C . SER B 1 67 ? 16.5 2.6 2.592 1 56.06 67 SER B C 1
ATOM 1420 O O . SER B 1 67 ? 16.375 3.656 1.966 1 56.06 67 SER B O 1
ATOM 1422 N N . ARG B 1 68 ? 15.289 1.738 2.803 1 62.41 68 ARG B N 1
ATOM 1423 C CA . ARG B 1 68 ? 14.305 1.883 1.73 1 62.41 68 ARG B CA 1
ATOM 1424 C C . ARG B 1 68 ? 12.93 2.205 2.289 1 62.41 68 ARG B C 1
ATOM 1426 O O . ARG B 1 68 ? 11.93 2.143 1.568 1 62.41 68 ARG B O 1
ATOM 1433 N N . GLY B 1 69 ? 12.969 2.77 3.426 1 76.5 69 GLY B N 1
ATOM 1434 C CA . GLY B 1 69 ? 11.664 3.004 4.023 1 76.5 69 GLY B CA 1
ATOM 1435 C C . GLY B 1 69 ? 10.953 4.207 3.439 1 76.5 69 GLY B C 1
ATOM 1436 O O . GLY B 1 69 ? 11.562 5.258 3.232 1 76.5 69 GLY B O 1
ATOM 1437 N N . VAL B 1 70 ? 9.695 4.039 2.928 1 85.38 70 VAL B N 1
ATOM 1438 C CA . VAL B 1 70 ? 8.859 5.148 2.482 1 85.38 70 VAL B CA 1
ATOM 1439 C C . VAL B 1 70 ? 7.625 5.25 3.377 1 85.38 70 VAL B C 1
ATOM 1441 O O . VAL B 1 70 ? 7.105 4.238 3.85 1 85.38 70 VAL B O 1
ATOM 1444 N N . PHE B 1 71 ? 7.215 6.445 3.684 1 90.56 71 PHE B N 1
ATOM 1445 C CA . PHE B 1 71 ? 5.934 6.59 4.363 1 90.56 71 PHE B CA 1
ATOM 1446 C C . PHE B 1 71 ? 5.242 7.883 3.943 1 90.56 71 PHE B C 1
ATOM 1448 O O . PHE B 1 71 ? 5.859 8.75 3.316 1 90.56 71 PHE B O 1
ATOM 1455 N N . CYS B 1 72 ? 4.012 7.996 4.105 1 94.38 72 CYS B N 1
ATOM 1456 C CA . CYS B 1 72 ? 3.189 9.156 3.789 1 94.38 72 CYS B CA 1
ATOM 1457 C C . CYS B 1 72 ? 2.459 9.656 5.031 1 94.38 72 CYS B C 1
ATOM 1459 O O . CYS B 1 72 ? 2.029 8.867 5.867 1 94.38 72 CYS B O 1
ATOM 1461 N N . LEU B 1 73 ? 2.395 10.969 5.098 1 96.75 73 LEU B N 1
ATOM 1462 C CA . LEU B 1 73 ? 1.57 11.664 6.078 1 96.75 73 LEU B CA 1
ATOM 1463 C C . LEU B 1 73 ? 0.535 12.547 5.395 1 96.75 73 LEU B C 1
ATOM 1465 O O . LEU B 1 73 ? 0.809 13.133 4.34 1 96.75 73 LEU B O 1
ATOM 1469 N N . TRP B 1 74 ? -0.653 12.672 6.031 1 97.62 74 TRP B N 1
ATOM 1470 C CA . TRP B 1 74 ? -1.636 13.562 5.418 1 97.62 74 TRP B CA 1
ATOM 1471 C C . TRP B 1 74 ? -2.514 14.219 6.477 1 97.62 74 TRP B C 1
ATOM 1473 O O . TRP B 1 74 ? -2.684 13.68 7.57 1 97.62 74 TRP B O 1
ATOM 1483 N N . ASP B 1 75 ? -2.947 15.398 6.102 1 98.06 75 ASP B N 1
ATOM 1484 C CA . ASP B 1 75 ? -3.932 16.125 6.895 1 98.06 75 ASP B CA 1
ATOM 1485 C C . ASP B 1 75 ? -5.289 15.422 6.863 1 98.06 75 ASP B C 1
ATOM 1487 O O . ASP B 1 75 ? -5.898 15.289 5.805 1 98.06 75 ASP B O 1
ATOM 1491 N N . THR B 1 76 ? -5.812 15.039 8.047 1 97.19 76 THR B N 1
ATOM 1492 C CA . THR B 1 76 ? -7.055 14.273 8.117 1 97.19 76 THR B CA 1
ATOM 1493 C C . THR B 1 76 ? -8.234 15.133 7.676 1 97.19 76 THR B C 1
ATOM 1495 O O . THR B 1 76 ? -9.305 14.602 7.344 1 97.19 76 THR B O 1
ATOM 1498 N N . ASN B 1 77 ? -8.008 16.391 7.617 1 97.06 77 ASN B N 1
ATOM 1499 C CA . ASN B 1 77 ? -9.07 17.281 7.152 1 97.06 77 ASN B CA 1
ATOM 1500 C C . ASN B 1 77 ? -9.07 17.391 5.629 1 97.06 77 ASN B C 1
ATOM 1502 O O . ASN B 1 77 ? -10.047 17.875 5.043 1 97.06 77 ASN B O 1
ATOM 1506 N N . SER B 1 78 ? -8.055 17.016 4.992 1 97.19 78 SER B N 1
ATOM 1507 C CA . SER B 1 78 ? -7.926 17.234 3.557 1 97.19 78 SER B CA 1
ATOM 1508 C C . SER B 1 78 ? -8.07 15.93 2.781 1 97.19 78 SER B C 1
ATOM 1510 O O . SER B 1 78 ? -8.539 15.93 1.641 1 97.19 78 SER B O 1
ATOM 1512 N N . PHE B 1 79 ? -7.633 14.844 3.346 1 96.62 79 PHE B N 1
ATOM 1513 C CA . PHE B 1 79 ? -7.578 13.57 2.643 1 96.62 79 PHE B CA 1
ATOM 1514 C C . PHE B 1 79 ? -8.172 12.453 3.494 1 96.62 79 PHE B C 1
ATOM 1516 O O . PHE B 1 79 ? -7.875 12.352 4.684 1 96.62 79 PHE B O 1
ATOM 1523 N N . PHE B 1 80 ? -8.961 11.719 2.822 1 93.81 80 PHE B N 1
ATOM 1524 C CA . PHE B 1 80 ? -9.539 10.539 3.447 1 93.81 80 PHE B CA 1
ATOM 1525 C C . PHE B 1 80 ? -8.992 9.266 2.809 1 93.81 80 PHE B C 1
ATOM 1527 O O . PHE B 1 80 ? -9.188 9.031 1.615 1 93.81 80 PHE B O 1
ATOM 1534 N N . ARG B 1 81 ? -8.273 8.562 3.648 1 89.9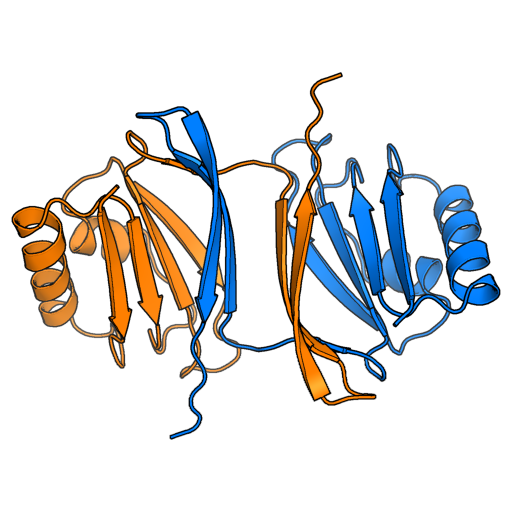4 81 ARG B N 1
ATOM 1535 C CA . ARG B 1 81 ? -7.746 7.289 3.16 1 89.94 81 ARG B CA 1
ATOM 1536 C C . ARG B 1 81 ? -8.852 6.242 3.059 1 89.94 81 ARG B C 1
ATOM 1538 O O . ARG B 1 81 ? -9.586 6.012 4.02 1 89.94 81 ARG B O 1
ATOM 1545 N N . GLY B 1 82 ? -8.891 5.758 1.886 1 82.44 82 GLY B N 1
ATOM 1546 C CA . GLY B 1 82 ? -9.836 4.66 1.732 1 82.44 82 GLY B CA 1
ATOM 1547 C C . GLY B 1 82 ? -9.414 3.404 2.473 1 82.44 82 GLY B C 1
ATOM 1548 O O . GLY B 1 82 ? -8.227 3.199 2.73 1 82.44 82 GLY B O 1
ATOM 1549 N N . LEU B 1 83 ? -10.492 2.752 2.908 1 76.69 83 LEU B N 1
ATOM 1550 C CA . LEU B 1 83 ? -10.266 1.428 3.477 1 76.69 83 LEU B CA 1
ATOM 1551 C C . LEU B 1 83 ? -10.406 0.346 2.412 1 76.69 83 LEU B C 1
ATOM 1553 O O . LEU B 1 83 ? -11.008 0.58 1.359 1 76.69 83 LEU B O 1
ATOM 1557 N N . GLY B 1 84 ? -9.781 -0.707 2.572 1 78.69 84 GLY B N 1
ATOM 1558 C CA . GLY B 1 84 ? -9.961 -1.779 1.605 1 78.69 84 GLY B CA 1
ATOM 1559 C C . GLY B 1 84 ? -9.164 -1.569 0.33 1 78.69 84 GLY B C 1
ATOM 1560 O O . GLY B 1 84 ? -9.688 -1.746 -0.771 1 78.69 84 GLY B O 1
ATOM 1561 N N . TYR B 1 85 ? -8.156 -0.957 0.469 1 81.81 85 TYR B N 1
ATOM 1562 C CA . TYR B 1 85 ? -7.293 -0.69 -0.674 1 81.81 85 TYR B CA 1
ATOM 1563 C C . TYR B 1 85 ? -5.902 -1.274 -0.453 1 81.81 85 TYR B C 1
ATOM 1565 O O . TYR B 1 85 ? -5.398 -1.289 0.673 1 81.81 85 TYR B O 1
ATOM 1573 N N . LEU B 1 86 ? -5.363 -1.726 -1.532 1 85.38 86 LEU B N 1
ATOM 1574 C CA . LEU B 1 86 ? -3.975 -2.176 -1.539 1 85.38 86 LEU B CA 1
ATOM 1575 C C . LEU B 1 86 ? -3.268 -1.739 -2.818 1 85.38 86 LEU B C 1
ATOM 1577 O O . LEU B 1 86 ? -3.783 -1.949 -3.92 1 85.38 86 LEU B O 1
ATOM 1581 N N . GLY B 1 87 ? -2.232 -0.987 -2.666 1 84.94 87 GLY B N 1
ATOM 1582 C CA . GLY B 1 87 ? -1.398 -0.623 -3.799 1 84.94 87 GLY B CA 1
ATOM 1583 C C . GLY B 1 87 ? -0.119 -1.434 -3.883 1 84.94 87 GLY B C 1
ATOM 1584 O O . GLY B 1 87 ? 0.552 -1.649 -2.871 1 84.94 87 GLY B O 1
ATOM 1585 N N . LEU B 1 88 ? 0.169 -1.933 -5.121 1 86.88 88 LEU B N 1
ATOM 1586 C CA . LEU B 1 88 ? 1.404 -2.652 -5.414 1 86.88 88 LEU B CA 1
ATOM 1587 C C . LEU B 1 88 ? 2.189 -1.953 -6.516 1 86.88 88 LEU B C 1
ATOM 1589 O O . LEU B 1 88 ? 1.604 -1.455 -7.48 1 86.88 88 LEU B O 1
ATOM 1593 N N . GLU B 1 89 ? 3.416 -1.807 -6.332 1 88.19 89 GLU B N 1
ATOM 1594 C CA . GLU B 1 89 ? 4.32 -1.393 -7.402 1 88.19 89 GLU B CA 1
ATOM 1595 C C . GLU B 1 89 ? 5.344 -2.48 -7.711 1 88.19 89 GLU B C 1
ATOM 1597 O O . GLU B 1 89 ? 5.844 -3.148 -6.805 1 88.19 89 GLU B O 1
ATOM 1602 N N . GLY B 1 90 ? 5.586 -2.602 -9.047 1 90.25 90 GLY B N 1
ATOM 1603 C CA . GLY B 1 90 ? 6.594 -3.588 -9.398 1 90.25 90 GLY B CA 1
ATOM 1604 C C . GLY B 1 90 ? 6.855 -3.67 -10.891 1 90.25 90 GLY B C 1
ATOM 1605 O O . GLY B 1 90 ? 6.531 -2.742 -11.633 1 90.25 90 GLY B O 1
ATOM 1606 N N . VAL B 1 91 ? 7.594 -4.727 -11.242 1 93.5 91 VAL B N 1
ATOM 1607 C CA . VAL B 1 91 ? 7.996 -4.941 -12.633 1 93.5 91 VAL B CA 1
ATOM 1608 C C . VAL B 1 91 ? 7.484 -6.297 -13.117 1 93.5 91 VAL B C 1
ATOM 1610 O O . VAL B 1 91 ? 7.633 -7.305 -12.414 1 93.5 91 VAL B O 1
ATOM 1613 N N . TRP B 1 92 ? 6.859 -6.199 -14.258 1 95.12 92 TRP B N 1
ATOM 1614 C CA . TRP B 1 92 ? 6.535 -7.453 -14.93 1 95.12 92 TRP B CA 1
ATOM 1615 C C . TRP B 1 92 ? 7.762 -8.039 -15.617 1 95.12 92 TRP B C 1
ATOM 1617 O O . TRP B 1 92 ? 8.32 -7.43 -16.531 1 95.12 92 TRP B O 1
ATOM 1627 N N . LYS B 1 93 ? 8.141 -9.133 -15.297 1 95.25 93 LYS B N 1
ATOM 1628 C CA . LYS B 1 93 ? 9.453 -9.672 -15.656 1 95.25 93 LYS B CA 1
ATOM 1629 C C . LYS B 1 93 ? 9.531 -9.977 -17.141 1 95.25 93 LYS B C 1
ATOM 1631 O O . LYS B 1 93 ? 10.562 -9.734 -17.781 1 95.25 93 LYS B O 1
ATOM 1636 N N . GLU B 1 94 ? 8.477 -10.492 -17.672 1 94.12 94 GLU B N 1
ATOM 1637 C CA . GLU B 1 94 ? 8.492 -10.938 -19.062 1 94.12 94 GLU B CA 1
ATOM 1638 C C . GLU B 1 94 ? 8.844 -9.805 -20.016 1 94.12 94 GLU B C 1
ATOM 1640 O O . GLU B 1 94 ? 9.586 -10 -20.969 1 94.12 94 GLU B O 1
ATOM 1645 N N . ASN B 1 95 ? 8.461 -8.617 -19.734 1 94.31 95 ASN B N 1
ATOM 1646 C CA . ASN B 1 95 ? 8.688 -7.516 -20.656 1 94.31 95 ASN B CA 1
ATOM 1647 C C . ASN B 1 95 ? 9.352 -6.328 -19.969 1 94.31 95 ASN B C 1
ATOM 1649 O O . ASN B 1 95 ? 9.656 -5.324 -20.609 1 94.31 95 ASN B O 1
ATOM 1653 N N . GLY B 1 96 ? 9.477 -6.363 -18.719 1 93.5 96 GLY B N 1
ATOM 1654 C CA . GLY B 1 96 ? 10.18 -5.328 -17.984 1 93.5 96 GLY B CA 1
ATOM 1655 C C . GLY B 1 96 ? 9.32 -4.109 -17.703 1 93.5 96 GLY B C 1
ATOM 1656 O O . GLY B 1 96 ? 9.836 -3.059 -17.312 1 93.5 96 GLY B O 1
ATOM 1657 N N . ILE B 1 97 ? 8.062 -4.223 -17.922 1 92.38 97 ILE B N 1
ATOM 1658 C CA . ILE B 1 97 ? 7.168 -3.086 -17.75 1 92.38 97 ILE B CA 1
ATOM 1659 C C . ILE B 1 97 ? 6.996 -2.789 -16.266 1 92.38 97 ILE B C 1
ATOM 1661 O O . ILE B 1 97 ? 6.645 -3.68 -15.477 1 92.38 97 ILE B O 1
ATOM 1665 N N . GLN B 1 98 ? 7.293 -1.571 -15.914 1 90.44 98 GLN B N 1
ATOM 1666 C CA . GLN B 1 98 ? 6.969 -1.084 -14.578 1 90.44 98 GLN B CA 1
ATOM 1667 C C . GLN B 1 98 ? 5.484 -0.766 -14.453 1 90.44 98 GLN B C 1
ATOM 1669 O O . GLN B 1 98 ? 4.902 -0.121 -15.328 1 90.44 98 GLN B O 1
ATOM 1674 N N . MET B 1 99 ? 4.879 -1.274 -13.32 1 90.06 99 MET B N 1
ATOM 1675 C CA . MET B 1 99 ? 3.441 -1.038 -13.211 1 90.06 99 MET B CA 1
ATOM 1676 C C . MET B 1 99 ? 3.023 -0.877 -11.758 1 90.06 99 MET B C 1
ATOM 1678 O O . MET B 1 99 ? 3.766 -1.256 -10.844 1 90.06 99 MET B O 1
ATOM 1682 N N . VAL B 1 100 ? 1.915 -0.194 -11.586 1 87.88 100 VAL B N 1
ATOM 1683 C CA . VAL B 1 100 ? 1.228 -0.072 -10.305 1 87.88 100 VAL B CA 1
ATOM 1684 C C . VAL B 1 100 ? -0.127 -0.772 -10.375 1 87.88 100 VAL B C 1
ATOM 1686 O O . VAL B 1 100 ? -0.888 -0.572 -11.328 1 87.88 100 VAL B O 1
ATOM 1689 N N . ILE B 1 101 ? -0.368 -1.651 -9.438 1 89.88 101 ILE B N 1
ATOM 1690 C CA . ILE B 1 101 ? -1.657 -2.324 -9.328 1 89.88 101 ILE B CA 1
ATOM 1691 C C . ILE B 1 101 ? -2.371 -1.868 -8.055 1 89.88 101 ILE B C 1
ATOM 1693 O O . ILE B 1 101 ? -1.774 -1.84 -6.977 1 89.88 101 ILE B O 1
ATOM 1697 N N . VAL B 1 102 ? -3.6 -1.45 -8.203 1 88 102 VAL B N 1
ATOM 1698 C CA . VAL B 1 102 ? -4.406 -1.034 -7.062 1 88 102 VAL B CA 1
ATOM 1699 C C . VAL B 1 102 ? -5.629 -1.939 -6.934 1 88 102 VAL B C 1
ATOM 1701 O O . VAL B 1 102 ? -6.457 -2.004 -7.844 1 88 102 VAL B O 1
ATOM 1704 N N . ASN B 1 103 ? -5.652 -2.721 -5.844 1 89.56 103 ASN B N 1
ATOM 1705 C CA . ASN B 1 103 ? -6.805 -3.541 -5.484 1 89.56 103 ASN B CA 1
ATOM 1706 C C . ASN B 1 103 ? -7.738 -2.809 -4.527 1 89.56 103 ASN B C 1
ATOM 1708 O O . ASN B 1 103 ? -7.324 -2.395 -3.441 1 89.56 103 ASN B O 1
ATOM 1712 N N . ILE B 1 104 ? -8.969 -2.592 -5.031 1 85.19 104 ILE B N 1
ATOM 1713 C CA . ILE B 1 104 ? -9.898 -1.788 -4.242 1 85.19 104 ILE B CA 1
ATOM 1714 C C . ILE B 1 104 ? -11.164 -2.59 -3.965 1 85.19 104 ILE B C 1
ATOM 1716 O O . ILE B 1 104 ? -11.688 -3.27 -4.855 1 85.19 104 ILE B O 1
ATOM 1720 N N . TYR B 1 105 ? -11.57 -2.549 -2.729 1 80.75 105 TYR B N 1
ATOM 1721 C CA . TYR B 1 105 ? -12.914 -2.979 -2.375 1 80.75 105 TYR B CA 1
ATOM 1722 C C . TYR B 1 105 ? -13.742 -1.806 -1.865 1 80.75 105 TYR B C 1
ATOM 1724 O O . TYR B 1 105 ? -13.359 -1.139 -0.902 1 80.75 105 TYR B O 1
ATOM 1732 N N . ASP B 1 106 ? -14.734 -1.412 -2.557 1 70.81 106 ASP B N 1
ATOM 1733 C CA . ASP B 1 106 ? -15.656 -0.365 -2.119 1 70.81 106 ASP B CA 1
ATOM 1734 C C . ASP B 1 106 ? -17.047 -0.932 -1.848 1 70.81 106 ASP B C 1
ATOM 1736 O O . ASP B 1 106 ? -17.656 -1.537 -2.73 1 70.81 106 ASP B O 1
ATOM 1740 N N . SER B 1 107 ? -17.359 -1.424 -0.523 1 58.88 107 SER B N 1
ATOM 1741 C CA . SER B 1 107 ? -18.672 -1.963 -0.187 1 58.88 107 SER B CA 1
ATOM 1742 C C . SER B 1 107 ? -19.797 -1.045 -0.674 1 58.88 107 SER B C 1
ATOM 1744 O O . SER B 1 107 ? -20.969 -1.258 -0.355 1 58.88 107 SER B O 1
ATOM 1746 N N . ARG B 1 108 ? -19.828 -0.091 -1.461 1 51.22 108 ARG B N 1
ATOM 1747 C CA . ARG B 1 108 ? -21.047 0.68 -1.694 1 51.22 108 ARG B CA 1
ATOM 1748 C C . ARG B 1 108 ? -22.156 -0.205 -2.252 1 51.22 108 ARG B C 1
ATOM 1750 O O . ARG B 1 108 ? -22.766 0.123 -3.273 1 51.22 108 ARG B O 1
ATOM 1757 N N . ASP B 1 109 ? -22.281 -1.424 -1.858 1 37 109 ASP B N 1
ATOM 1758 C CA . ASP B 1 109 ? -23.641 -1.893 -2.133 1 37 109 ASP B CA 1
ATOM 1759 C C . ASP B 1 109 ? -24.641 -1.216 -1.211 1 37 109 ASP B C 1
ATOM 1761 O O . ASP B 1 109 ? -24.328 -0.902 -0.061 1 37 109 ASP B O 1
#

Sequence (218 aa):
MRILTYNTRGLGCSIKWKSIRNIVLKEEVQLLCVQETKKEDVTKVVCYAMWGNHEVEWSLSPSEGLSRGVFCLWDTNSFFRGLGYLGLEGVWKENGIQMVIVNIYDSRDMRILTYNTRGLGCSIKWKSIRNIVLKEEVQLLCVQETKKEDVTKVVCYAMWGNHEVEWSLSPSEGLSRGVFCLWDTNSFFRGLGYLGLEGVWKENGIQMVIVNIYDSRD

Radius of gyration: 18.5 Å; Cα contacts (8 Å, |Δi|>4): 512; chains: 2; bounding box: 46×52×39 Å

Organism: Glycine max (NCBI:txid3847)